Protein AF-A0A9P0KH69-F1 (afdb_monomer_lite)

Foldseek 3Di:
DDDDDDDDDDDDDDDDDDDDDDDDDDDDDDPVVVVVVVCVVVVQADADPPFFVVRGDVVVVLVVQLVVLLVVLLVQLVVLCVVCPPDPDLVSQLSLQLSLLLSVLLNVVSLVLVCVPVHLVSSLVSLLVVLLVCVVRSDVHDLDLVVLVVCVVVVNDDPVSSVSSNVSSVVSNVVSLVVNLVVLVVVRGPSSPCVSVDDDDDLQPDDPVVVVVLCVVLVVVLVVLLVVLVVVPDPCSSSVSSNSNSVSVSVSNVVSVVVVVVVVVVPDPDD

Organism: Acanthoscelides obtectus (NCBI:txid200917)

InterPro domains:
  IPR023271 Aquaporin-like [G3DSA:1.20.1080.10] (85-267)
  IPR023271 Aquaporin-like [SSF81338] (89-250)
  IPR051883 Aquaporin-11/12 water channel [PTHR21191] (58-255)

pLDDT: mean 70.31, std 20.4, range [19.5, 94.88]

Sequence (271 aa):
MKCYIVFFKKNAGEMVKASTQPKTRARPIGFGRRVYKFFKNVGLLGFSKRNNIYGVHPLIISTAYIILTLLLAAISRKVVKLIFGDSESLVKQILLEFIATLELCAACFELIIVADNWGVGAYALYLFLLTIWWSLKWEDASACPYAPLEQVFEGSKNVKTALLIVISQVLAALVTFRYVQVLWALELTETHQGKAYEDCTADLQVDMITGAIIEAVATCLCRLVSRTLSETEARLSTVFDAFFGTAMVVLGKTYVITVIRGFSQSQIPHV

Radius of gyration: 22.81 Å; chains: 1; bounding box: 58×57×66 Å

Secondary structure (DSSP, 8-state):
------------------------------HHHHHHHHHHHTTSB---TTS-TT-B-HHHHHHHHHHHHHHHHHHHHHHHHHHHTT---HHHHHHHHHHHHHHHHHHHHHHHHHHHHHHHHHHHHHHHHHHHHHHHH-SS----SHHHHHHHHTTSS-HHHHHHHHHHHHHHHHHHHHHHHHHHTT--SGGGTTGGGS----SS-S-HHHHHHHHHHHHHHHHHHHHHHHHTT-TTHHHHHHHHHHHHHHHHHHHHHHHHHHHHHTT----

Structure (mmCIF, N/CA/C/O backbone):
data_AF-A0A9P0KH69-F1
#
_entry.id   AF-A0A9P0KH69-F1
#
loop_
_atom_site.group_PDB
_atom_site.id
_atom_site.type_symbol
_atom_site.label_atom_id
_atom_site.label_alt_id
_atom_site.label_comp_id
_atom_site.label_asym_id
_atom_site.label_entity_id
_atom_site.label_seq_id
_atom_site.pdbx_PDB_ins_code
_atom_site.Cartn_x
_atom_site.Cartn_y
_atom_site.Cartn_z
_atom_site.occupancy
_atom_site.B_iso_or_equiv
_atom_site.auth_seq_id
_atom_site.auth_comp_id
_atom_site.auth_asym_id
_atom_site.auth_atom_id
_atom_site.pdbx_PDB_model_num
ATOM 1 N N . MET A 1 1 ? 11.769 18.814 1.880 1.00 25.17 1 MET A N 1
ATOM 2 C CA . MET A 1 1 ? 10.486 19.166 1.240 1.00 25.17 1 MET A CA 1
ATOM 3 C C . MET A 1 1 ? 10.794 20.053 0.037 1.00 25.17 1 MET A C 1
ATOM 5 O O . MET A 1 1 ? 10.823 21.267 0.156 1.00 25.17 1 MET A O 1
ATOM 9 N N . LYS A 1 2 ? 11.177 19.441 -1.085 1.00 19.50 2 LYS A N 1
ATOM 10 C CA . LYS A 1 2 ? 11.359 20.101 -2.383 1.00 19.50 2 LYS A CA 1
ATOM 11 C C . LYS A 1 2 ? 10.917 19.074 -3.416 1.00 19.50 2 LYS A C 1
ATOM 13 O O . LYS A 1 2 ? 11.628 18.113 -3.654 1.00 19.50 2 LYS A O 1
ATOM 18 N N . CYS A 1 3 ? 9.692 19.236 -3.891 1.00 20.45 3 CYS A N 1
ATOM 19 C CA . CYS A 1 3 ? 9.144 18.530 -5.033 1.00 20.45 3 CYS A CA 1
ATOM 20 C C . CYS A 1 3 ? 9.077 19.599 -6.124 1.00 20.45 3 CYS A C 1
ATOM 22 O O . CYS A 1 3 ? 8.317 20.555 -5.982 1.00 20.45 3 CYS A O 1
ATOM 24 N N . TYR A 1 4 ? 9.956 19.516 -7.120 1.00 22.11 4 TYR A N 1
ATOM 25 C CA . TYR A 1 4 ? 9.862 20.306 -8.342 1.00 22.11 4 TYR A CA 1
ATOM 26 C C . TYR A 1 4 ? 10.267 19.429 -9.526 1.00 22.11 4 TYR A C 1
ATOM 28 O O . TYR A 1 4 ? 11.380 18.923 -9.602 1.00 22.11 4 TYR A O 1
ATOM 36 N N . ILE A 1 5 ? 9.286 19.276 -10.410 1.00 22.80 5 ILE A N 1
ATOM 37 C CA . ILE A 1 5 ? 9.318 18.981 -11.845 1.00 22.80 5 ILE A CA 1
ATOM 38 C C . ILE A 1 5 ? 10.663 19.323 -12.513 1.00 22.80 5 ILE A C 1
ATOM 40 O O . ILE A 1 5 ? 11.087 20.464 -12.383 1.00 22.80 5 ILE A O 1
ATOM 44 N N . VAL A 1 6 ? 11.244 18.397 -13.298 1.00 22.47 6 VAL A N 1
ATOM 45 C CA . VAL A 1 6 ? 11.692 18.578 -14.706 1.00 22.47 6 VAL A CA 1
ATOM 46 C C . VAL A 1 6 ? 12.007 17.205 -15.341 1.00 22.47 6 VAL A C 1
ATOM 48 O O . VAL A 1 6 ? 12.641 16.343 -14.743 1.00 22.47 6 VAL A O 1
ATOM 51 N N . PHE A 1 7 ? 11.539 17.036 -16.580 1.00 22.33 7 PHE A N 1
ATOM 52 C CA . PHE A 1 7 ? 11.628 15.870 -17.466 1.00 22.33 7 PHE A CA 1
ATOM 53 C C . PHE A 1 7 ? 12.894 15.894 -18.363 1.00 22.33 7 PHE A C 1
ATOM 55 O O . PHE A 1 7 ? 13.439 16.958 -18.642 1.00 22.33 7 PHE A O 1
ATOM 62 N N . PHE A 1 8 ? 13.221 14.725 -18.938 1.00 22.86 8 PHE A N 1
ATOM 63 C CA . PHE A 1 8 ? 14.071 14.452 -20.122 1.00 22.86 8 PHE A CA 1
ATOM 64 C C . PHE A 1 8 ? 15.610 14.547 -20.010 1.00 22.86 8 PHE A C 1
ATOM 66 O O . PHE A 1 8 ? 16.185 15.627 -20.090 1.00 22.86 8 PHE A O 1
ATOM 73 N N . LYS A 1 9 ? 16.283 13.383 -20.114 1.00 23.16 9 LYS A N 1
A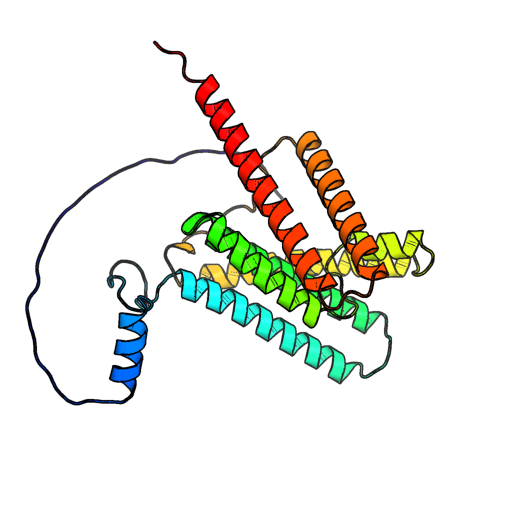TOM 74 C CA . LYS A 1 9 ? 17.282 13.122 -21.179 1.00 23.16 9 LYS A CA 1
ATOM 75 C C . LYS A 1 9 ? 17.546 11.618 -21.363 1.00 23.16 9 LYS A C 1
ATOM 77 O O . LYS A 1 9 ? 18.325 11.010 -20.641 1.00 23.16 9 LYS A O 1
ATOM 82 N N . LYS A 1 10 ? 16.915 11.024 -22.379 1.00 26.83 10 LYS A N 1
ATOM 83 C CA . LYS A 1 10 ? 17.300 9.728 -22.956 1.00 26.83 10 LYS A CA 1
ATOM 84 C C . LYS A 1 10 ? 18.333 10.019 -24.044 1.00 26.83 10 LYS A C 1
ATOM 86 O O . LYS A 1 10 ? 18.024 10.771 -24.962 1.00 26.83 10 LYS A O 1
ATOM 91 N N . ASN A 1 11 ? 19.534 9.455 -23.946 1.00 24.69 11 ASN A N 1
ATOM 92 C CA . ASN A 1 11 ? 20.483 9.427 -25.055 1.00 24.69 11 ASN A CA 1
ATOM 93 C C . ASN A 1 11 ? 21.012 8.009 -25.256 1.00 24.69 11 ASN A C 1
ATOM 95 O O . ASN A 1 11 ? 21.286 7.283 -24.305 1.00 24.69 11 ASN A O 1
ATOM 99 N N . ALA A 1 12 ? 21.053 7.649 -26.532 1.00 27.39 12 ALA A N 1
ATOM 100 C CA . ALA A 1 12 ? 21.380 6.355 -27.092 1.00 27.39 12 ALA A CA 1
ATOM 101 C C . ALA A 1 12 ? 22.896 6.156 -27.278 1.00 27.39 12 ALA A C 1
ATOM 103 O O . ALA A 1 12 ? 23.660 7.117 -27.262 1.00 27.39 12 ALA A O 1
ATOM 104 N N . GLY A 1 13 ? 23.278 4.903 -27.540 1.00 23.70 13 GLY A N 1
ATOM 105 C CA . GLY A 1 13 ? 24.625 4.441 -27.906 1.00 23.70 13 GLY A CA 1
ATOM 106 C C . GLY A 1 13 ? 25.002 3.233 -27.041 1.00 23.70 13 GLY A C 1
ATOM 107 O O . GLY A 1 13 ? 24.776 3.262 -25.843 1.00 23.70 13 GLY A O 1
ATOM 108 N N . GLU A 1 14 ? 25.517 2.105 -27.515 1.00 26.53 14 GLU A N 1
ATOM 109 C CA . GLU A 1 14 ? 26.008 1.681 -28.822 1.00 26.53 14 GLU A CA 1
ATOM 110 C C . GLU A 1 14 ? 26.133 0.140 -28.795 1.00 26.53 14 GLU A C 1
ATOM 112 O O . GLU A 1 14 ? 26.086 -0.492 -27.739 1.00 26.53 14 GLU A O 1
ATOM 117 N N . MET A 1 15 ? 26.262 -0.465 -29.975 1.00 25.84 15 MET A N 1
ATOM 118 C CA . MET A 1 15 ? 26.402 -1.908 -30.210 1.00 25.84 15 MET A CA 1
ATOM 119 C C . MET A 1 15 ? 27.703 -2.497 -29.625 1.00 25.84 15 MET A C 1
ATOM 121 O O . MET A 1 15 ? 28.651 -1.762 -29.397 1.00 25.84 15 MET A O 1
ATOM 125 N N . VAL A 1 16 ? 27.806 -3.835 -29.527 1.00 26.83 16 VAL A N 1
ATOM 126 C CA . VAL A 1 16 ? 28.893 -4.633 -30.155 1.00 26.83 16 VAL A CA 1
ATOM 127 C C . VAL A 1 16 ? 28.677 -6.147 -29.957 1.00 26.83 16 VAL A C 1
ATOM 129 O O . VAL A 1 16 ? 28.261 -6.636 -28.909 1.00 26.83 16 VAL A O 1
ATOM 132 N N . LYS A 1 17 ? 28.960 -6.870 -31.047 1.00 26.89 17 LYS A N 1
ATOM 133 C CA . LYS A 1 17 ? 28.879 -8.317 -31.302 1.00 26.89 17 LYS A CA 1
ATOM 134 C C . LYS A 1 17 ? 29.836 -9.171 -30.446 1.00 26.89 17 LYS A C 1
ATOM 136 O O . LYS A 1 17 ? 30.898 -8.708 -30.054 1.00 26.89 17 LYS A O 1
ATOM 141 N N . ALA A 1 18 ? 29.519 -10.472 -30.374 1.00 24.98 18 ALA A N 1
ATOM 142 C CA . ALA A 1 18 ? 30.344 -11.595 -30.875 1.00 24.98 18 ALA A CA 1
ATOM 143 C C . ALA A 1 18 ? 30.492 -12.791 -29.908 1.00 24.98 18 ALA A C 1
ATOM 145 O O . ALA A 1 18 ? 31.034 -12.679 -28.817 1.00 24.98 18 ALA A O 1
ATOM 146 N N . SER A 1 19 ? 30.016 -13.945 -30.399 1.00 27.62 19 SER A N 1
ATOM 147 C CA . SER A 1 19 ? 30.653 -15.274 -30.438 1.00 27.62 19 SER A CA 1
ATOM 148 C C . SER A 1 19 ? 31.574 -15.715 -29.286 1.00 27.62 19 SER A C 1
ATOM 150 O O . SER A 1 19 ? 32.608 -15.106 -29.034 1.00 27.62 19 SER A O 1
ATOM 152 N N . THR A 1 20 ? 31.324 -16.916 -28.742 1.00 28.38 20 THR A N 1
ATOM 153 C CA . THR A 1 20 ? 32.114 -18.158 -28.988 1.00 28.38 20 THR A CA 1
ATOM 154 C C . THR A 1 20 ? 31.930 -19.144 -27.815 1.00 28.38 20 THR A C 1
ATOM 156 O O . THR A 1 20 ? 32.190 -18.819 -26.662 1.00 28.38 20 THR A O 1
ATOM 159 N N . GLN A 1 21 ? 31.477 -20.367 -28.109 1.00 32.88 21 GLN A N 1
ATOM 160 C CA . GLN A 1 21 ? 31.513 -21.536 -27.208 1.00 32.88 21 GLN A CA 1
ATOM 161 C C . GLN A 1 21 ? 32.913 -22.178 -27.237 1.00 32.88 21 GLN A C 1
ATOM 163 O O . GLN A 1 21 ? 33.520 -22.201 -28.308 1.00 32.88 21 GLN A O 1
ATOM 168 N N . PRO A 1 22 ? 33.381 -22.825 -26.147 1.00 33.16 22 PRO A N 1
ATOM 169 C CA . PRO A 1 22 ? 33.507 -24.283 -26.266 1.00 33.16 22 PRO A CA 1
ATOM 170 C C . PRO A 1 22 ? 33.214 -25.135 -25.006 1.00 33.16 22 PRO A C 1
ATOM 172 O O . PRO A 1 22 ? 33.492 -24.798 -23.860 1.00 33.16 22 PRO A O 1
ATOM 175 N N . LYS A 1 23 ? 32.674 -26.311 -25.345 1.00 31.25 23 LYS A N 1
ATOM 176 C CA . LYS A 1 23 ? 32.541 -27.650 -24.737 1.00 31.25 23 LYS A CA 1
ATOM 177 C C . LYS A 1 23 ? 33.316 -28.070 -23.453 1.00 31.25 23 LYS A C 1
ATOM 179 O O . LYS A 1 23 ? 34.536 -28.124 -23.409 1.00 31.25 23 LYS A O 1
ATOM 184 N N . THR A 1 24 ? 32.508 -28.630 -22.533 1.00 38.56 24 THR A N 1
ATOM 185 C CA . THR A 1 24 ? 32.606 -29.925 -21.793 1.00 38.56 24 THR A CA 1
ATOM 186 C C . THR A 1 24 ? 33.727 -30.232 -20.783 1.00 38.56 24 THR A C 1
ATOM 188 O O . THR A 1 24 ? 34.869 -30.450 -21.170 1.00 38.56 24 THR A O 1
ATOM 191 N N . ARG A 1 25 ? 33.327 -30.560 -19.534 1.00 31.91 25 ARG A N 1
ATOM 192 C CA . ARG A 1 25 ? 33.771 -31.769 -18.789 1.00 31.91 25 ARG A CA 1
ATOM 193 C C . ARG A 1 25 ? 32.792 -32.109 -17.643 1.00 31.91 25 ARG A C 1
ATOM 195 O O . ARG A 1 25 ? 32.405 -31.237 -16.870 1.00 31.91 25 ARG A O 1
ATOM 202 N N . ALA A 1 26 ? 32.358 -33.368 -17.555 1.00 40.25 26 ALA A N 1
ATOM 203 C CA . ALA A 1 26 ? 31.367 -33.868 -16.593 1.00 40.25 26 ALA A CA 1
ATOM 204 C C . ALA A 1 26 ? 32.015 -34.553 -15.369 1.00 40.25 26 ALA A C 1
ATOM 206 O O . ALA A 1 26 ? 32.984 -35.294 -15.521 1.00 40.25 26 ALA A O 1
ATOM 207 N N . ARG A 1 27 ? 31.456 -34.312 -14.168 1.00 37.12 27 ARG A N 1
ATOM 208 C CA . ARG A 1 27 ? 31.631 -35.069 -12.903 1.00 37.12 27 ARG A CA 1
ATOM 209 C C . ARG A 1 27 ? 30.553 -34.636 -11.865 1.00 37.12 27 ARG A C 1
ATOM 211 O O . ARG A 1 27 ? 29.856 -33.654 -12.147 1.00 37.12 27 ARG A O 1
ATOM 218 N N . PRO A 1 28 ? 30.351 -35.375 -10.752 1.00 38.03 28 PRO A N 1
ATOM 219 C CA . PRO A 1 28 ? 29.205 -36.249 -10.457 1.00 38.03 28 PRO A CA 1
ATOM 220 C C . PRO A 1 28 ? 27.920 -35.529 -9.982 1.00 38.03 28 PRO A C 1
ATOM 222 O O . PRO A 1 28 ? 27.873 -34.317 -9.789 1.00 38.03 28 PRO A O 1
ATOM 225 N N . ILE A 1 29 ? 26.832 -36.297 -9.894 1.00 54.66 29 ILE A N 1
ATOM 226 C CA . ILE A 1 29 ? 25.431 -35.850 -9.874 1.00 54.66 29 ILE A CA 1
ATOM 227 C C . ILE A 1 29 ? 24.964 -35.601 -8.429 1.00 54.66 29 ILE A C 1
ATOM 229 O O . ILE A 1 29 ? 24.526 -36.519 -7.749 1.00 54.66 29 ILE A O 1
ATOM 233 N N . GLY A 1 30 ? 25.041 -34.351 -7.964 1.00 53.75 30 GLY A N 1
ATOM 234 C CA . GLY A 1 30 ? 24.408 -33.909 -6.714 1.00 53.75 30 GLY A CA 1
ATOM 235 C C . GLY A 1 30 ? 22.964 -33.441 -6.931 1.00 53.75 30 GLY A C 1
ATOM 236 O O . GLY A 1 30 ? 22.649 -32.863 -7.974 1.00 53.75 30 GLY A O 1
ATOM 237 N N . PHE A 1 31 ? 22.094 -33.644 -5.937 1.00 58.94 31 PHE A N 1
ATOM 238 C CA . PHE A 1 31 ? 20.697 -33.174 -5.895 1.00 58.94 31 PHE A CA 1
ATOM 239 C C . PHE A 1 31 ? 20.549 -31.692 -6.302 1.00 58.94 31 PHE A C 1
ATOM 241 O O . PHE A 1 31 ? 19.675 -31.343 -7.097 1.00 58.94 31 PHE A O 1
ATOM 248 N N . GLY A 1 32 ? 21.502 -30.843 -5.898 1.00 56.91 32 GLY A N 1
ATOM 249 C CA . GLY A 1 32 ? 21.559 -29.430 -6.288 1.00 56.91 32 GLY A CA 1
ATOM 250 C C . GLY A 1 32 ? 21.659 -29.187 -7.800 1.00 56.91 32 GLY A C 1
ATOM 251 O O . GLY A 1 32 ? 21.144 -28.191 -8.297 1.00 56.91 32 GLY A O 1
ATOM 252 N N . ARG A 1 33 ? 22.225 -30.119 -8.579 1.00 56.94 33 ARG A N 1
ATOM 253 C CA . ARG A 1 33 ? 22.297 -30.003 -10.046 1.00 56.94 33 ARG A CA 1
ATOM 254 C C . ARG A 1 33 ? 20.971 -30.340 -10.727 1.00 56.94 33 ARG A C 1
ATOM 256 O O . ARG A 1 33 ? 20.727 -29.861 -11.832 1.00 56.94 33 ARG A O 1
ATOM 263 N N . ARG A 1 34 ? 20.126 -31.155 -10.085 1.00 59.06 34 ARG A N 1
ATOM 264 C CA . ARG A 1 34 ? 18.775 -31.493 -10.561 1.00 59.06 34 ARG A CA 1
ATOM 265 C C . ARG A 1 34 ? 17.830 -30.310 -10.338 1.00 59.06 34 ARG A C 1
ATOM 267 O O . ARG A 1 34 ? 17.126 -29.931 -11.264 1.00 59.06 34 ARG A O 1
ATOM 274 N N . VAL A 1 35 ? 17.943 -29.663 -9.178 1.00 64.69 35 VAL A N 1
ATOM 275 C CA . VAL A 1 35 ? 17.283 -28.386 -8.865 1.00 64.69 35 VAL A CA 1
ATOM 276 C C . VAL A 1 35 ? 17.768 -27.277 -9.807 1.00 64.69 35 VAL A C 1
ATOM 278 O O . VAL A 1 35 ? 16.960 -26.625 -10.456 1.00 64.69 35 VAL A O 1
ATOM 281 N N . TYR A 1 36 ? 19.083 -27.140 -10.005 1.00 59.97 36 TYR A N 1
ATOM 282 C CA . TYR A 1 36 ? 19.652 -26.181 -10.960 1.00 59.97 36 TYR A CA 1
ATOM 283 C C . TYR A 1 36 ? 19.191 -26.425 -12.406 1.00 59.97 36 TYR A C 1
ATOM 285 O O . TYR A 1 36 ? 18.849 -25.479 -13.106 1.00 59.97 36 TYR A O 1
ATOM 293 N N . LYS A 1 37 ? 19.144 -27.683 -12.873 1.00 61.53 37 LYS A N 1
ATOM 294 C CA . LYS A 1 37 ? 18.610 -28.020 -14.206 1.00 61.53 37 LYS A CA 1
ATOM 295 C C . LYS A 1 37 ? 17.119 -27.731 -14.324 1.00 61.53 37 LYS A C 1
ATOM 297 O O . LYS A 1 37 ? 16.697 -27.298 -15.387 1.00 61.53 37 LYS A O 1
ATOM 302 N N . PHE A 1 38 ? 16.347 -27.961 -13.266 1.00 70.81 38 PHE A N 1
ATOM 303 C CA . PHE A 1 38 ? 14.926 -27.634 -13.231 1.00 70.81 38 PHE A CA 1
ATOM 304 C C . PHE A 1 38 ? 14.723 -26.120 -13.363 1.00 70.81 38 PHE A C 1
ATOM 306 O O . PHE A 1 38 ? 14.085 -25.677 -14.310 1.00 70.81 38 PHE A O 1
ATOM 313 N N . PHE A 1 39 ? 15.384 -25.316 -12.527 1.00 60.72 39 PHE A N 1
ATOM 314 C CA . PHE A 1 39 ? 15.326 -23.854 -12.619 1.00 60.72 39 PHE A CA 1
ATOM 315 C C . PHE A 1 39 ? 15.895 -23.301 -13.935 1.00 60.72 39 PHE A C 1
ATOM 317 O O . PHE A 1 39 ? 15.379 -22.320 -14.462 1.00 60.72 39 PHE A O 1
ATOM 324 N N . LYS A 1 40 ? 16.908 -23.950 -14.521 1.00 56.22 40 LYS A N 1
ATOM 325 C CA . LYS A 1 40 ? 17.420 -23.607 -15.855 1.00 56.22 40 LYS A CA 1
ATOM 326 C C . LYS A 1 40 ? 16.427 -23.939 -16.974 1.00 56.22 40 LYS A C 1
ATOM 328 O O . LYS A 1 40 ? 16.269 -23.141 -17.890 1.00 56.22 40 LYS A O 1
ATOM 333 N N . ASN A 1 41 ? 15.746 -25.084 -16.904 1.00 60.38 41 ASN A N 1
ATOM 334 C CA . ASN A 1 41 ? 14.727 -25.475 -17.884 1.00 60.38 41 ASN A CA 1
ATOM 335 C C . ASN A 1 41 ? 13.455 -24.620 -17.785 1.00 60.38 41 ASN A C 1
ATOM 337 O O . ASN A 1 41 ? 12.788 -24.429 -18.793 1.00 60.38 41 ASN A O 1
ATOM 341 N N . VAL A 1 42 ? 13.147 -24.083 -16.601 1.00 60.97 42 VAL A N 1
ATOM 342 C CA . VAL A 1 42 ? 12.037 -23.138 -16.372 1.00 60.97 42 VAL A CA 1
ATOM 343 C C . VAL A 1 42 ? 12.427 -21.695 -16.766 1.00 60.97 42 VAL A C 1
ATOM 345 O O . VAL A 1 42 ? 11.620 -20.782 -16.664 1.00 60.97 42 VAL A O 1
ATOM 348 N N . GLY A 1 43 ? 13.658 -21.457 -17.242 1.00 49.69 43 GLY A N 1
ATOM 349 C CA . GLY A 1 43 ? 14.125 -20.123 -17.653 1.00 49.69 43 GLY A CA 1
ATOM 350 C C . GLY A 1 43 ? 14.454 -19.175 -16.489 1.00 49.69 43 GLY A C 1
ATOM 351 O O . GLY A 1 43 ? 14.751 -18.007 -16.714 1.00 49.69 43 GLY A O 1
ATOM 352 N N . LEU A 1 44 ? 14.448 -19.680 -15.250 1.00 52.00 44 LEU A N 1
ATOM 353 C CA . LEU A 1 44 ? 14.727 -18.932 -14.018 1.00 52.00 44 LEU A CA 1
ATOM 354 C C . LEU A 1 44 ? 16.228 -18.654 -13.811 1.00 52.00 44 LEU A C 1
ATOM 356 O O . LEU A 1 44 ? 16.602 -17.683 -13.153 1.00 52.00 44 LEU A O 1
ATOM 360 N N . LEU A 1 45 ? 17.095 -19.516 -14.353 1.00 46.81 45 LEU A N 1
ATOM 361 C CA . LEU A 1 45 ? 18.553 -19.416 -14.239 1.00 46.81 45 LEU A CA 1
ATOM 362 C C . LEU A 1 45 ? 19.209 -19.578 -15.610 1.00 46.81 45 LEU A C 1
ATOM 364 O O . LEU A 1 45 ? 19.129 -20.638 -16.231 1.00 46.81 45 LEU A O 1
ATOM 368 N N . GLY A 1 46 ? 19.902 -18.535 -16.067 1.00 45.97 46 GLY A N 1
ATOM 369 C CA . GLY A 1 46 ? 20.543 -18.536 -17.384 1.00 45.97 46 GLY A CA 1
ATOM 370 C C . GLY A 1 46 ? 20.879 -17.167 -17.972 1.00 45.97 46 GLY A C 1
ATOM 371 O O . GLY A 1 46 ? 21.387 -17.126 -19.090 1.00 45.97 46 GLY A O 1
ATOM 372 N N . PHE A 1 47 ? 20.640 -16.067 -17.254 1.00 46.03 47 PHE A N 1
ATOM 373 C CA . PHE A 1 47 ? 21.078 -14.749 -17.703 1.00 46.03 47 PHE A CA 1
ATOM 374 C C . PHE A 1 47 ? 22.572 -14.552 -17.423 1.00 46.03 47 PHE A C 1
ATOM 376 O O . PHE A 1 47 ? 23.084 -14.893 -16.356 1.00 46.03 47 PHE A O 1
ATOM 383 N N . SER A 1 48 ? 23.282 -14.079 -18.445 1.00 42.41 48 SER A N 1
ATOM 384 C CA . SER A 1 48 ? 24.738 -13.953 -18.480 1.00 42.41 48 SER A CA 1
ATOM 385 C C . SER A 1 48 ? 25.286 -13.129 -17.309 1.00 42.41 48 SER A C 1
ATOM 387 O O . SER A 1 48 ? 24.715 -12.114 -16.919 1.00 42.41 48 SER A O 1
ATOM 389 N N . LYS A 1 49 ? 26.458 -13.537 -16.806 1.00 43.12 49 LYS A N 1
ATOM 390 C CA . LYS A 1 49 ? 27.207 -12.986 -15.658 1.00 43.12 49 LYS A CA 1
ATOM 391 C C . LYS A 1 49 ? 27.624 -11.504 -15.797 1.00 43.12 49 LYS A C 1
ATOM 393 O O . LYS A 1 49 ? 28.351 -11.010 -14.945 1.00 43.12 49 LYS A O 1
ATOM 398 N N . ARG A 1 50 ? 27.226 -10.813 -16.872 1.00 45.56 50 ARG A N 1
ATOM 399 C CA . ARG A 1 50 ? 27.489 -9.379 -17.073 1.00 45.56 50 ARG A CA 1
ATOM 400 C C . ARG A 1 50 ? 26.443 -8.462 -16.433 1.00 45.56 50 ARG A C 1
ATOM 402 O O . ARG A 1 50 ? 26.790 -7.316 -16.202 1.00 45.56 50 ARG A O 1
ATOM 409 N N . ASN A 1 51 ? 25.246 -8.965 -16.105 1.00 51.75 51 ASN A N 1
ATOM 410 C CA . ASN A 1 51 ? 24.098 -8.103 -15.789 1.00 51.75 51 ASN A CA 1
ATOM 411 C C . ASN A 1 51 ? 23.443 -8.336 -14.412 1.00 51.75 51 ASN A C 1
ATOM 413 O O . ASN A 1 51 ? 22.385 -7.785 -14.124 1.00 51.75 51 ASN A O 1
ATOM 417 N N . ASN A 1 52 ? 24.001 -9.208 -13.560 1.00 51.44 52 ASN A N 1
ATOM 418 C CA . ASN A 1 52 ? 23.464 -9.427 -12.211 1.00 51.44 52 ASN A CA 1
ATOM 419 C C . ASN A 1 52 ? 24.477 -10.125 -11.289 1.00 51.44 52 ASN A C 1
ATOM 421 O O . ASN A 1 52 ? 25.095 -11.108 -11.706 1.00 51.44 52 ASN A O 1
ATOM 425 N N . ILE A 1 53 ? 24.597 -9.693 -10.025 1.00 54.69 53 ILE A N 1
ATOM 426 C CA . ILE A 1 53 ? 25.581 -10.227 -9.053 1.00 54.69 53 ILE A CA 1
ATOM 427 C C . ILE A 1 53 ? 25.385 -11.739 -8.808 1.00 54.69 53 ILE A C 1
ATOM 429 O O . ILE A 1 53 ? 26.359 -12.475 -8.643 1.00 54.69 53 ILE A O 1
ATOM 433 N N . TYR A 1 54 ? 24.140 -12.230 -8.872 1.00 57.50 54 TYR A N 1
ATOM 434 C CA . TYR A 1 54 ? 23.783 -13.631 -8.596 1.00 57.50 54 TYR A CA 1
ATOM 435 C C . TYR A 1 54 ? 23.349 -14.454 -9.828 1.00 57.50 54 TYR A C 1
ATOM 437 O O . TYR A 1 54 ? 23.059 -15.642 -9.695 1.00 57.50 54 TYR A O 1
ATOM 445 N N . GLY A 1 55 ? 23.293 -13.867 -11.034 1.00 60.69 55 GLY A N 1
ATOM 446 C CA . GLY A 1 55 ? 22.819 -14.563 -12.249 1.00 60.69 55 GLY A CA 1
ATOM 447 C C . GLY A 1 55 ? 21.346 -15.018 -12.207 1.00 60.69 55 GLY A C 1
ATOM 448 O O . GLY A 1 55 ? 20.946 -15.906 -12.966 1.00 60.69 55 GLY A O 1
ATOM 449 N N . VAL A 1 56 ? 20.556 -14.432 -11.303 1.00 67.94 56 VAL A N 1
ATOM 450 C CA . VAL A 1 56 ? 19.118 -14.676 -11.108 1.00 67.94 56 VAL A CA 1
ATOM 451 C C . VAL A 1 56 ? 18.321 -13.682 -11.961 1.00 67.94 56 VAL A C 1
ATOM 453 O O . VAL A 1 56 ? 18.756 -12.548 -12.156 1.00 67.94 56 VAL A O 1
ATOM 456 N N . HIS A 1 57 ? 17.172 -14.092 -12.503 1.00 76.44 57 HIS A N 1
ATOM 457 C CA . HIS A 1 57 ? 16.302 -13.197 -13.273 1.00 76.44 57 HIS A CA 1
ATOM 458 C C . HIS A 1 57 ? 15.796 -12.032 -12.387 1.00 76.44 57 HIS A C 1
ATOM 460 O O . HIS A 1 57 ? 15.262 -12.311 -11.312 1.00 76.44 57 HIS A O 1
ATOM 466 N N . PRO A 1 58 ? 15.904 -10.752 -12.805 1.00 78.06 58 PRO A N 1
ATOM 467 C CA . PRO A 1 58 ? 15.558 -9.597 -11.963 1.00 78.06 58 PRO A CA 1
ATOM 468 C C . PRO A 1 58 ? 14.125 -9.632 -11.412 1.00 78.06 58 PRO A C 1
ATOM 470 O O . PRO A 1 58 ? 13.908 -9.318 -10.248 1.00 78.06 58 PRO A O 1
ATOM 473 N N . LEU A 1 59 ? 13.174 -10.160 -12.193 1.00 82.75 59 LEU A N 1
ATOM 474 C CA . LEU A 1 59 ? 11.791 -10.374 -11.747 1.00 82.75 59 LEU A CA 1
ATOM 475 C C . LEU A 1 59 ? 11.700 -11.214 -10.466 1.00 82.75 59 LEU A C 1
ATOM 477 O O . LEU A 1 59 ? 10.889 -10.893 -9.614 1.00 82.75 59 LEU A O 1
ATOM 481 N N . ILE A 1 60 ? 12.549 -12.235 -10.293 1.00 85.38 60 ILE A N 1
ATOM 482 C CA . ILE A 1 60 ? 12.564 -13.079 -9.083 1.00 85.38 60 ILE A CA 1
ATOM 483 C C . ILE A 1 60 ? 13.010 -12.269 -7.870 1.00 85.38 60 ILE A C 1
ATOM 485 O O . ILE A 1 60 ? 12.534 -12.512 -6.766 1.00 85.38 60 ILE A O 1
ATOM 489 N N . ILE A 1 61 ? 13.934 -11.327 -8.061 1.00 86.25 61 ILE A N 1
ATOM 490 C CA . ILE A 1 61 ? 14.436 -10.481 -6.979 1.00 86.25 61 ILE A CA 1
ATOM 491 C C . ILE A 1 61 ? 13.334 -9.511 -6.547 1.00 86.25 61 ILE A C 1
ATOM 493 O O . ILE A 1 61 ? 13.065 -9.413 -5.353 1.00 86.25 61 ILE A O 1
ATOM 497 N N . SER A 1 62 ? 12.604 -8.920 -7.496 1.00 87.69 62 SER A N 1
ATOM 498 C CA . SER A 1 62 ? 11.396 -8.143 -7.197 1.00 87.69 62 SER A CA 1
ATOM 499 C C . SER A 1 62 ? 10.315 -8.979 -6.507 1.00 87.69 62 SER A C 1
ATOM 501 O O . SER A 1 62 ? 9.765 -8.558 -5.491 1.00 87.69 62 SER A O 1
ATOM 503 N N . THR A 1 63 ? 10.053 -10.208 -6.972 1.00 89.31 63 THR A N 1
ATOM 504 C CA . THR A 1 63 ? 9.131 -11.126 -6.281 1.00 89.31 63 THR A CA 1
ATOM 505 C C . THR A 1 63 ? 9.598 -11.410 -4.856 1.00 89.31 63 THR A C 1
ATOM 507 O O . THR A 1 63 ? 8.786 -11.430 -3.935 1.00 89.31 63 THR A O 1
ATOM 510 N N . ALA A 1 64 ? 10.897 -11.641 -4.658 1.00 89.88 64 ALA A N 1
ATOM 511 C CA . ALA A 1 64 ? 11.468 -11.937 -3.354 1.00 89.88 64 ALA A CA 1
ATOM 512 C C . ALA A 1 64 ? 11.344 -10.743 -2.403 1.00 89.88 64 ALA A C 1
ATOM 514 O O . ALA A 1 64 ? 11.014 -10.954 -1.239 1.00 89.88 64 ALA A O 1
ATOM 515 N N . TYR A 1 65 ? 11.534 -9.511 -2.889 1.00 89.81 65 TYR A N 1
ATOM 516 C CA . TYR A 1 65 ? 11.288 -8.305 -2.100 1.00 89.81 65 TYR A CA 1
ATOM 517 C C . TYR A 1 65 ? 9.825 -8.177 -1.695 1.00 89.81 65 TYR A C 1
ATOM 519 O O . TYR A 1 65 ? 9.552 -8.013 -0.509 1.00 89.81 65 TYR A O 1
ATOM 527 N N . ILE A 1 66 ? 8.892 -8.353 -2.637 1.00 91.94 66 ILE A N 1
ATOM 528 C CA . ILE A 1 66 ? 7.456 -8.340 -2.334 1.00 91.94 66 ILE A CA 1
ATOM 529 C C . ILE A 1 66 ? 7.146 -9.392 -1.264 1.00 91.94 66 ILE A C 1
ATOM 531 O O . ILE A 1 66 ? 6.609 -9.055 -0.215 1.00 91.94 66 ILE A O 1
ATOM 535 N N . ILE A 1 67 ? 7.547 -10.651 -1.468 1.00 93.50 67 ILE A N 1
ATOM 536 C CA . ILE A 1 67 ? 7.305 -11.737 -0.505 1.00 93.50 67 ILE A CA 1
ATOM 537 C C . ILE A 1 67 ? 7.926 -11.420 0.859 1.00 93.50 67 ILE A C 1
ATOM 539 O O . ILE A 1 67 ? 7.280 -11.640 1.881 1.00 93.50 67 ILE A O 1
ATOM 543 N N . LEU A 1 68 ? 9.153 -10.897 0.900 1.00 92.38 68 LEU A N 1
ATOM 544 C CA . LEU A 1 68 ? 9.812 -10.500 2.142 1.00 92.38 68 LEU A CA 1
ATOM 545 C C . LEU A 1 68 ? 8.994 -9.439 2.884 1.00 92.38 68 LEU A C 1
ATOM 547 O O . LEU A 1 68 ? 8.767 -9.582 4.084 1.00 92.38 68 LEU A O 1
ATOM 551 N N . THR A 1 69 ? 8.510 -8.415 2.183 1.00 93.50 69 THR A N 1
ATOM 552 C CA . THR A 1 69 ? 7.633 -7.388 2.751 1.00 93.50 69 THR A CA 1
ATOM 553 C C . THR A 1 69 ? 6.337 -7.995 3.295 1.00 93.50 69 THR A C 1
ATOM 555 O O . THR A 1 69 ? 5.980 -7.713 4.440 1.00 93.50 69 THR A O 1
ATOM 558 N N . LEU A 1 70 ? 5.671 -8.879 2.539 1.00 93.81 70 LEU A N 1
ATOM 559 C CA . LEU A 1 70 ? 4.444 -9.550 2.997 1.00 93.81 70 LEU A CA 1
ATOM 560 C C . LEU A 1 70 ? 4.698 -10.416 4.244 1.00 93.81 70 LEU A C 1
ATOM 562 O O . LEU A 1 70 ? 3.890 -10.443 5.173 1.00 93.81 70 LEU A O 1
ATOM 566 N N . LEU A 1 71 ? 5.836 -11.117 4.295 1.00 93.94 71 LEU A N 1
ATOM 567 C CA . LEU A 1 71 ? 6.229 -11.939 5.441 1.00 93.94 71 LEU A CA 1
ATOM 568 C C . LEU A 1 71 ? 6.514 -11.088 6.678 1.00 93.94 71 LEU A C 1
ATOM 570 O O . LEU A 1 71 ? 6.017 -11.411 7.757 1.00 93.94 71 LEU A O 1
ATOM 574 N N . LEU A 1 72 ? 7.274 -10.000 6.529 1.00 93.62 72 LEU A N 1
ATOM 575 C CA . LEU A 1 72 ? 7.549 -9.065 7.619 1.00 93.62 72 LEU A CA 1
ATOM 576 C C . LEU A 1 72 ? 6.244 -8.477 8.162 1.00 93.62 72 LEU A C 1
ATOM 578 O O . LEU A 1 72 ? 6.016 -8.530 9.368 1.00 93.62 72 LEU A O 1
ATOM 582 N N . ALA A 1 73 ? 5.343 -8.029 7.287 1.00 93.62 73 ALA A N 1
ATOM 583 C CA . ALA A 1 73 ? 4.041 -7.510 7.687 1.00 93.62 73 ALA A CA 1
ATOM 584 C C . ALA A 1 73 ? 3.180 -8.571 8.395 1.00 93.62 73 ALA A C 1
ATOM 586 O O . ALA A 1 73 ? 2.576 -8.298 9.434 1.00 93.62 73 ALA A O 1
ATOM 587 N N . ALA A 1 74 ? 3.156 -9.810 7.893 1.00 93.25 74 ALA A N 1
ATOM 588 C CA . ALA A 1 74 ? 2.433 -10.912 8.525 1.00 93.25 74 ALA A CA 1
ATOM 589 C C . ALA A 1 74 ? 2.984 -11.255 9.920 1.00 93.25 74 ALA A C 1
ATOM 591 O O . ALA A 1 74 ? 2.204 -11.514 10.840 1.00 93.25 74 ALA A O 1
ATOM 592 N N . ILE A 1 75 ? 4.309 -11.238 10.096 1.00 94.44 75 ILE A N 1
ATOM 593 C CA . ILE A 1 75 ? 4.953 -11.437 11.400 1.00 94.44 75 ILE A CA 1
ATOM 594 C C . ILE A 1 75 ? 4.609 -10.273 12.332 1.00 94.44 75 ILE A C 1
ATOM 596 O O . ILE A 1 75 ? 4.139 -10.515 13.442 1.00 94.44 75 ILE A O 1
ATOM 600 N N . SER A 1 76 ? 4.753 -9.025 11.881 1.00 93.56 76 SER A N 1
ATOM 601 C CA . SER A 1 76 ? 4.420 -7.837 12.673 1.00 93.56 76 SER A CA 1
ATOM 602 C C . SER A 1 76 ? 2.962 -7.845 13.137 1.00 93.56 76 SER A C 1
ATOM 604 O O . SER A 1 76 ? 2.699 -7.603 14.313 1.00 93.56 76 SER A O 1
ATOM 606 N N . ARG A 1 77 ? 2.008 -8.216 12.271 1.00 91.94 77 ARG A N 1
ATOM 607 C CA . ARG A 1 77 ? 0.593 -8.364 12.663 1.00 91.94 77 ARG A CA 1
ATOM 608 C C . ARG A 1 77 ? 0.392 -9.433 13.726 1.00 91.94 77 ARG A C 1
ATOM 610 O O . ARG A 1 77 ? -0.353 -9.208 14.675 1.00 91.94 77 ARG A O 1
ATOM 617 N N . LYS A 1 78 ? 1.052 -10.589 13.588 1.00 92.06 78 LYS A N 1
ATOM 618 C CA . LYS A 1 78 ? 0.998 -11.645 14.609 1.00 92.06 78 LYS A CA 1
ATOM 619 C C . LYS A 1 78 ? 1.540 -11.144 15.943 1.00 92.06 78 LYS A C 1
ATOM 621 O O . LYS A 1 78 ? 0.898 -11.368 16.958 1.00 92.06 78 LYS A O 1
ATOM 626 N N . VAL A 1 79 ? 2.663 -10.428 15.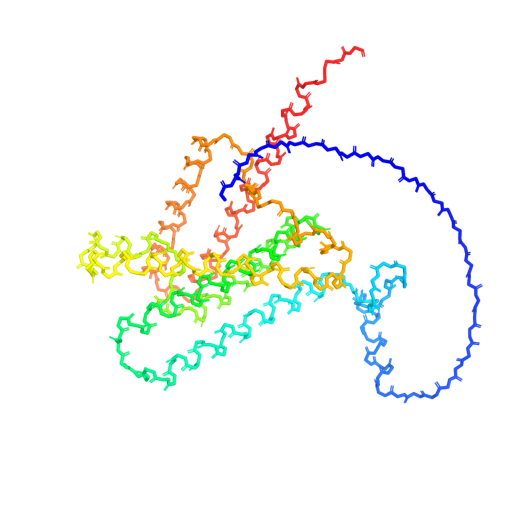941 1.00 93.75 79 VAL A N 1
ATOM 627 C CA . VAL A 1 79 ? 3.246 -9.844 17.158 1.00 93.75 79 VAL A CA 1
ATOM 628 C C . VAL A 1 79 ? 2.280 -8.857 17.815 1.00 93.75 79 VAL A C 1
ATOM 630 O O . VAL A 1 79 ? 2.030 -8.971 19.009 1.00 93.75 79 VAL A O 1
ATOM 633 N N . VAL A 1 80 ? 1.666 -7.949 17.049 1.00 92.62 80 VAL A N 1
ATOM 634 C CA . VAL A 1 80 ? 0.655 -7.015 17.580 1.00 92.62 80 VAL A CA 1
ATOM 635 C C . VAL A 1 80 ? -0.519 -7.777 18.201 1.00 92.62 80 VAL A C 1
ATOM 637 O O . VAL A 1 80 ? -0.914 -7.490 19.327 1.00 92.62 80 VAL A O 1
ATOM 640 N N . LYS A 1 81 ? -1.045 -8.801 17.524 1.00 90.19 81 LYS A N 1
ATOM 641 C CA . LYS A 1 81 ? -2.138 -9.623 18.067 1.00 90.19 81 LYS A CA 1
ATOM 642 C C . LYS A 1 81 ? -1.744 -10.386 19.330 1.00 90.19 81 LYS A C 1
ATOM 644 O O . LYS A 1 81 ? -2.554 -10.492 20.238 1.00 90.19 81 LYS A O 1
ATOM 649 N N . LEU A 1 82 ? -0.508 -10.875 19.415 1.00 91.31 82 LEU A N 1
ATOM 650 C CA . LEU A 1 82 ? -0.002 -11.552 20.611 1.00 91.31 82 LEU A CA 1
ATOM 651 C C . LEU A 1 82 ? 0.158 -10.594 21.800 1.00 91.31 82 LEU A C 1
ATOM 653 O O . LEU A 1 82 ? -0.115 -10.991 22.926 1.00 91.31 82 LEU A O 1
ATOM 657 N N . ILE A 1 83 ? 0.575 -9.345 21.564 1.00 91.75 83 ILE A N 1
ATOM 658 C CA . ILE A 1 83 ? 0.777 -8.347 22.628 1.00 91.75 83 ILE A CA 1
ATOM 659 C C . ILE A 1 83 ? -0.559 -7.816 23.165 1.00 91.75 83 ILE A C 1
ATOM 661 O O . ILE A 1 83 ? -0.720 -7.677 24.374 1.00 91.75 83 ILE A O 1
ATOM 665 N N . PHE A 1 84 ? -1.510 -7.503 22.280 1.00 89.25 84 PHE A N 1
ATOM 666 C CA . PHE A 1 84 ? -2.786 -6.880 22.661 1.00 89.25 84 PHE A CA 1
ATOM 667 C C . PHE A 1 84 ? -3.931 -7.889 22.869 1.00 89.25 84 PHE A C 1
ATOM 669 O O . PHE A 1 84 ? -5.002 -7.510 23.348 1.00 89.25 84 PHE A O 1
ATOM 676 N N . GLY A 1 85 ? -3.729 -9.164 22.525 1.00 83.62 85 GLY A N 1
ATOM 677 C CA . GLY A 1 85 ? -4.743 -10.215 22.620 1.00 83.62 85 GLY A CA 1
ATOM 678 C C . GLY A 1 85 ? -6.026 -9.888 21.846 1.00 83.62 85 GLY A C 1
ATOM 679 O O . GLY A 1 85 ? -6.014 -9.182 20.828 1.00 83.62 85 GLY A O 1
ATOM 680 N N . ASP A 1 86 ? -7.153 -10.361 22.379 1.00 76.44 86 ASP A N 1
ATOM 681 C CA . ASP A 1 86 ? -8.495 -10.139 21.821 1.00 76.44 86 ASP A CA 1
ATOM 682 C C . ASP A 1 86 ? -9.094 -8.777 22.202 1.00 76.44 86 ASP A C 1
ATOM 684 O O . ASP A 1 86 ? -10.224 -8.469 21.837 1.00 76.44 86 ASP A O 1
ATOM 688 N N . SER A 1 87 ? -8.345 -7.918 22.903 1.00 77.31 87 SER A N 1
ATOM 689 C CA . SER A 1 87 ? -8.843 -6.588 23.254 1.00 77.31 87 SER A CA 1
ATOM 690 C C . SER A 1 87 ? -8.968 -5.689 22.015 1.00 77.31 87 SER A C 1
ATOM 692 O O . SER A 1 87 ? -8.025 -5.539 21.227 1.00 77.31 87 SER A O 1
ATOM 694 N N . GLU A 1 88 ? -10.131 -5.058 21.845 1.00 75.62 88 GLU A N 1
ATOM 695 C CA . GLU A 1 88 ? -10.361 -4.011 20.843 1.00 75.62 88 GLU A CA 1
ATOM 696 C C . GLU A 1 88 ? -9.798 -2.674 21.338 1.00 75.62 88 GLU A C 1
ATOM 698 O O . GLU A 1 88 ? -10.512 -1.761 21.751 1.00 75.62 88 GLU A O 1
ATOM 703 N N . SER A 1 89 ? -8.469 -2.566 21.349 1.00 86.69 89 SER A N 1
ATOM 704 C CA . SER A 1 89 ? -7.799 -1.317 21.705 1.00 86.69 89 SER A CA 1
ATOM 705 C C . SER A 1 89 ? -7.581 -0.423 20.481 1.00 86.69 89 SER A C 1
ATOM 707 O O . SER A 1 89 ? -7.162 -0.873 19.413 1.00 86.69 89 SER A O 1
ATOM 709 N N . LEU A 1 90 ? -7.778 0.886 20.666 1.00 89.19 90 LEU A N 1
ATOM 710 C CA . LEU A 1 90 ? -7.438 1.916 19.675 1.00 89.19 90 LEU A CA 1
ATOM 711 C C . LEU A 1 90 ? -5.989 1.763 19.177 1.00 89.19 90 LEU A C 1
ATOM 713 O O . LEU A 1 90 ? -5.710 1.893 17.990 1.00 89.19 90 LEU A O 1
ATOM 717 N N . VAL A 1 91 ? -5.066 1.460 20.094 1.00 90.81 91 VAL A N 1
ATOM 718 C CA . VAL A 1 91 ? -3.640 1.289 19.791 1.00 90.81 91 VAL A CA 1
ATOM 719 C C . VAL A 1 91 ? -3.414 0.094 18.866 1.00 90.81 91 VAL A C 1
ATOM 721 O O . VAL A 1 91 ? -2.671 0.219 17.895 1.00 90.81 91 VAL A O 1
ATOM 724 N N . LYS A 1 92 ? -4.092 -1.038 19.105 1.00 91.25 92 LYS A N 1
ATOM 725 C CA . LYS A 1 92 ? -4.057 -2.200 18.206 1.00 91.25 92 LYS A CA 1
ATOM 726 C C . LYS A 1 92 ? -4.541 -1.820 16.807 1.00 91.25 92 LYS A C 1
ATOM 728 O O . LYS A 1 92 ? -3.855 -2.140 15.841 1.00 91.25 92 LYS A O 1
ATOM 733 N N . GLN A 1 93 ? -5.656 -1.095 16.691 1.00 90.62 93 GLN A N 1
ATOM 734 C CA . GLN A 1 93 ? -6.171 -0.645 15.392 1.00 90.62 93 GLN A CA 1
ATOM 735 C C . GLN A 1 93 ? -5.176 0.274 14.666 1.00 90.62 93 GLN A C 1
ATOM 737 O O . GLN A 1 93 ? -4.883 0.046 13.496 1.00 90.62 93 GLN A O 1
ATOM 742 N N . ILE A 1 94 ? -4.600 1.255 15.367 1.00 92.94 94 ILE A N 1
ATOM 743 C CA . ILE A 1 94 ? -3.582 2.168 14.821 1.00 92.94 94 ILE A CA 1
ATOM 744 C C . ILE A 1 94 ? -2.358 1.395 14.311 1.00 92.94 94 ILE A C 1
ATOM 746 O O . ILE A 1 94 ? -1.865 1.665 13.220 1.00 92.94 94 ILE A O 1
ATOM 750 N N . LEU A 1 95 ? -1.866 0.414 15.074 1.00 93.88 95 LEU A N 1
ATOM 751 C CA . LEU A 1 95 ? -0.712 -0.393 14.672 1.00 93.88 95 LEU A CA 1
ATOM 752 C C . LEU A 1 95 ? -1.019 -1.296 13.473 1.00 93.88 95 LEU A C 1
ATOM 754 O O . LEU A 1 95 ? -0.172 -1.455 12.596 1.00 93.88 95 LEU A O 1
ATOM 758 N N . LEU A 1 96 ? -2.214 -1.888 13.417 1.00 92.56 96 LEU A N 1
ATOM 759 C CA . LEU A 1 96 ? -2.626 -2.723 12.288 1.00 92.56 96 LEU A CA 1
ATOM 760 C C . LEU A 1 96 ? -2.787 -1.901 11.003 1.00 92.56 96 LEU A C 1
ATOM 762 O O . LEU A 1 96 ? -2.313 -2.344 9.958 1.00 92.56 96 LEU A O 1
ATOM 766 N N . GLU A 1 97 ? -3.374 -0.705 11.093 1.00 92.69 97 GLU A N 1
ATOM 767 C CA . GLU A 1 97 ? -3.466 0.255 9.984 1.00 92.69 97 GLU A CA 1
ATOM 768 C C . GLU A 1 97 ? -2.076 0.720 9.530 1.00 92.69 97 GLU A C 1
ATOM 770 O O . GLU A 1 97 ? -1.775 0.688 8.339 1.00 92.69 97 GLU A O 1
ATOM 775 N N . PHE A 1 98 ? -1.175 1.029 10.468 1.00 94.12 98 PHE A N 1
ATOM 776 C CA . PHE A 1 98 ? 0.213 1.372 10.156 1.00 94.12 98 PHE A CA 1
ATOM 777 C C . PHE A 1 98 ? 0.927 0.247 9.384 1.00 94.12 98 PHE A C 1
ATOM 779 O O . PHE A 1 98 ? 1.568 0.498 8.364 1.00 94.12 98 PHE A O 1
ATOM 786 N N . ILE A 1 99 ? 0.814 -1.007 9.842 1.00 94.88 99 ILE A N 1
ATOM 787 C CA . ILE A 1 99 ? 1.454 -2.158 9.181 1.00 94.88 99 ILE A CA 1
ATOM 788 C C . ILE A 1 99 ? 0.825 -2.425 7.807 1.00 94.88 99 ILE A C 1
ATOM 790 O O . ILE A 1 99 ? 1.544 -2.755 6.865 1.00 94.88 99 ILE A O 1
ATOM 794 N N . ALA A 1 100 ? -0.498 -2.285 7.678 1.00 91.44 100 ALA A N 1
ATOM 795 C CA . ALA A 1 100 ? -1.199 -2.440 6.406 1.00 91.44 100 ALA A CA 1
ATOM 796 C C . ALA A 1 100 ? -0.770 -1.393 5.379 1.00 91.44 100 ALA A C 1
ATOM 798 O O . ALA A 1 100 ? -0.385 -1.767 4.273 1.00 91.44 100 ALA A O 1
ATOM 799 N N . THR A 1 101 ? -0.712 -0.115 5.760 1.00 91.62 101 THR A N 1
ATOM 800 C CA . THR A 1 101 ? -0.213 0.936 4.868 1.00 91.62 101 THR A CA 1
ATOM 801 C C . THR A 1 101 ? 1.254 0.729 4.500 1.00 91.62 101 THR A C 1
ATOM 803 O O . THR A 1 101 ? 1.611 0.910 3.339 1.00 91.62 101 THR A O 1
ATOM 806 N N . LEU A 1 102 ? 2.101 0.288 5.436 1.00 92.94 102 LEU A N 1
ATOM 807 C CA . LEU A 1 102 ? 3.508 0.012 5.137 1.00 92.94 102 LEU A CA 1
ATOM 808 C C . LEU A 1 102 ? 3.668 -1.122 4.115 1.00 92.94 102 LEU A C 1
ATOM 810 O O . LEU A 1 102 ? 4.397 -0.968 3.137 1.00 92.94 102 LEU A O 1
ATOM 814 N N . GLU A 1 103 ? 2.972 -2.245 4.318 1.00 93.88 103 GLU A N 1
ATOM 815 C CA . GLU A 1 103 ? 2.992 -3.386 3.393 1.00 93.88 103 GLU A CA 1
ATOM 816 C C . GLU A 1 103 ? 2.487 -2.992 2.001 1.00 93.88 103 GLU A C 1
ATOM 818 O O . GLU A 1 103 ? 3.126 -3.331 1.004 1.00 93.88 103 GLU A O 1
ATOM 823 N N . LEU A 1 104 ? 1.372 -2.254 1.944 1.00 89.56 104 LEU A N 1
ATOM 824 C CA . LEU A 1 104 ? 0.782 -1.759 0.703 1.00 89.56 104 LEU A CA 1
ATOM 825 C C . LEU A 1 104 ? 1.774 -0.899 -0.07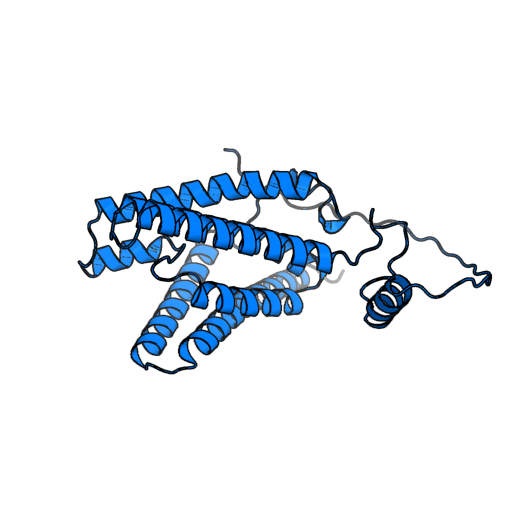3 1.00 89.56 104 LEU A C 1
ATOM 827 O O . LEU A 1 104 ? 2.090 -1.193 -1.223 1.00 89.56 104 LEU A O 1
ATOM 831 N N . CYS A 1 105 ? 2.285 0.155 0.564 1.00 90.69 105 CYS A N 1
ATOM 832 C CA . CYS A 1 105 ? 3.170 1.113 -0.082 1.00 90.69 105 CYS A CA 1
ATOM 833 C C . CYS A 1 105 ? 4.472 0.444 -0.541 1.00 90.69 105 CYS A C 1
ATOM 835 O O . CYS A 1 105 ? 4.924 0.698 -1.655 1.00 90.69 105 CYS A O 1
ATOM 837 N N . ALA A 1 106 ? 5.053 -0.442 0.272 1.00 89.06 106 ALA A N 1
ATOM 838 C CA . ALA A 1 106 ? 6.296 -1.125 -0.068 1.00 89.06 106 ALA A CA 1
ATOM 839 C C . ALA A 1 106 ? 6.113 -2.064 -1.268 1.00 89.06 106 ALA A C 1
ATOM 841 O O . ALA A 1 106 ? 6.933 -2.052 -2.187 1.00 89.06 106 ALA A O 1
ATOM 842 N N . ALA A 1 107 ? 5.013 -2.823 -1.301 1.00 89.38 107 ALA A N 1
ATOM 843 C CA . ALA A 1 107 ? 4.677 -3.657 -2.447 1.00 89.38 107 ALA A CA 1
ATOM 844 C C . ALA A 1 107 ? 4.418 -2.809 -3.704 1.00 89.38 107 ALA A C 1
ATOM 846 O O . ALA A 1 107 ? 4.927 -3.139 -4.772 1.00 89.38 107 ALA A O 1
ATOM 847 N N . CYS A 1 108 ? 3.691 -1.692 -3.584 1.00 86.94 108 CYS A N 1
ATOM 848 C CA . CYS A 1 108 ? 3.416 -0.781 -4.698 1.00 86.94 108 CYS A CA 1
ATOM 849 C C . CYS A 1 108 ? 4.692 -0.184 -5.310 1.00 86.94 108 CYS A C 1
ATOM 851 O O . CYS A 1 108 ? 4.797 -0.129 -6.534 1.00 86.94 108 CYS A O 1
ATOM 853 N N . PHE A 1 109 ? 5.674 0.214 -4.495 1.00 86.25 109 PHE A N 1
ATOM 854 C CA . PHE A 1 109 ? 6.956 0.712 -5.001 1.00 86.25 109 PHE A CA 1
ATOM 855 C C . PHE A 1 109 ? 7.690 -0.332 -5.852 1.00 86.25 109 PHE A C 1
ATOM 857 O O . PHE A 1 109 ? 8.181 -0.011 -6.933 1.00 86.25 109 PHE A O 1
ATOM 864 N N . GLU A 1 110 ? 7.716 -1.591 -5.416 1.00 86.50 110 GLU A N 1
ATOM 865 C CA . GLU A 1 110 ? 8.339 -2.662 -6.200 1.00 86.50 110 GLU A CA 1
ATOM 866 C C . GLU A 1 110 ? 7.504 -3.025 -7.444 1.00 86.50 110 GLU A C 1
ATOM 868 O O . GLU A 1 110 ? 8.053 -3.348 -8.497 1.00 86.50 110 GLU A O 1
ATOM 873 N N . LEU A 1 111 ? 6.174 -2.899 -7.376 1.00 83.81 111 LEU A N 1
ATOM 874 C CA . LEU A 1 111 ? 5.280 -3.088 -8.524 1.00 83.81 111 LEU A CA 1
ATOM 875 C C . LEU A 1 111 ? 5.535 -2.078 -9.649 1.00 83.81 111 LEU A C 1
ATOM 877 O O . LEU A 1 111 ? 5.383 -2.440 -10.815 1.00 83.81 111 LEU A O 1
ATOM 881 N N . ILE A 1 112 ? 5.928 -0.841 -9.328 1.00 82.50 112 ILE A N 1
ATOM 882 C CA . ILE A 1 112 ? 6.321 0.159 -10.335 1.00 82.50 112 ILE A CA 1
ATOM 883 C C . ILE A 1 112 ? 7.551 -0.336 -11.104 1.00 82.50 112 ILE A C 1
ATOM 885 O O . ILE A 1 112 ? 7.540 -0.340 -12.332 1.00 82.50 112 ILE A O 1
ATOM 889 N N . ILE A 1 113 ? 8.557 -0.877 -10.408 1.00 82.25 113 ILE A N 1
ATOM 890 C CA . ILE A 1 113 ? 9.742 -1.474 -11.047 1.00 82.25 113 ILE A CA 1
ATOM 891 C C . ILE A 1 113 ? 9.342 -2.655 -11.936 1.00 82.25 113 ILE A C 1
ATOM 893 O O . ILE A 1 113 ? 9.854 -2.801 -13.049 1.00 82.25 113 ILE A O 1
ATOM 897 N N . VAL A 1 114 ? 8.397 -3.486 -11.488 1.00 82.94 114 VAL A N 1
ATOM 898 C CA . VAL A 1 114 ? 7.878 -4.585 -12.311 1.00 82.94 114 VAL A CA 1
ATOM 899 C C . VAL A 1 114 ? 7.174 -4.058 -13.570 1.00 82.94 114 VAL A C 1
ATOM 901 O O . VAL A 1 114 ? 7.378 -4.597 -14.661 1.00 82.94 114 VAL A O 1
ATOM 904 N N . ALA A 1 115 ? 6.379 -2.994 -13.446 1.00 79.69 115 ALA A N 1
ATOM 905 C CA . ALA A 1 115 ? 5.672 -2.376 -14.564 1.00 79.69 115 ALA A CA 1
ATOM 906 C C . ALA A 1 115 ? 6.633 -1.767 -15.595 1.00 79.69 115 ALA A C 1
ATOM 908 O O . ALA A 1 115 ? 6.450 -1.986 -16.794 1.00 79.69 115 ALA A O 1
ATOM 909 N N . ASP A 1 116 ? 7.668 -1.061 -15.139 1.00 76.75 116 ASP A N 1
ATOM 910 C CA . ASP A 1 116 ? 8.635 -0.380 -16.006 1.00 76.75 116 ASP A CA 1
ATOM 911 C C . ASP A 1 116 ? 9.480 -1.364 -16.829 1.00 76.75 116 ASP A C 1
ATOM 913 O O . ASP A 1 116 ? 9.842 -1.077 -17.970 1.00 76.75 116 ASP A O 1
ATOM 917 N N . ASN A 1 117 ? 9.767 -2.548 -16.277 1.00 78.31 117 ASN A N 1
ATOM 918 C CA . ASN A 1 117 ? 10.663 -3.527 -16.898 1.00 78.31 117 ASN A CA 1
ATOM 919 C C . ASN A 1 117 ? 9.939 -4.642 -17.675 1.00 78.31 117 ASN A C 1
ATOM 921 O O . ASN A 1 117 ? 10.464 -5.121 -18.681 1.00 78.31 117 ASN A O 1
ATOM 925 N N . TRP A 1 118 ? 8.746 -5.067 -17.239 1.00 79.94 118 TRP A N 1
ATOM 926 C CA . TRP A 1 118 ? 7.993 -6.181 -17.855 1.00 79.94 118 TRP A CA 1
ATOM 927 C C . TRP A 1 118 ? 6.598 -5.792 -18.358 1.00 79.94 118 TRP A C 1
ATOM 929 O O . TRP A 1 118 ? 5.879 -6.629 -18.909 1.00 79.94 118 TRP A O 1
ATOM 939 N N . GLY A 1 119 ? 6.221 -4.521 -18.226 1.00 78.00 119 GLY A N 1
ATOM 940 C CA . GLY A 1 119 ? 4.997 -3.962 -18.781 1.00 78.00 119 GLY A CA 1
ATOM 941 C C . GLY A 1 119 ? 3.742 -4.184 -17.935 1.00 78.00 119 GLY A C 1
ATOM 942 O O . GLY A 1 119 ? 3.740 -4.798 -16.865 1.00 78.00 119 GLY A O 1
ATOM 943 N N . VAL A 1 120 ? 2.628 -3.675 -18.464 1.00 75.94 120 VAL A N 1
ATOM 944 C CA . VAL A 1 120 ? 1.334 -3.585 -17.766 1.00 75.94 120 VAL A CA 1
ATOM 945 C C . VAL A 1 120 ? 0.737 -4.961 -17.439 1.00 75.94 120 VAL A C 1
ATOM 947 O O . VAL A 1 120 ? 0.072 -5.112 -16.419 1.00 75.94 120 VAL A O 1
ATOM 950 N N . GLY A 1 121 ? 1.003 -5.986 -18.256 1.00 75.81 121 GLY A N 1
ATOM 951 C CA . GLY A 1 121 ? 0.495 -7.343 -18.017 1.00 75.81 121 GLY A CA 1
ATOM 952 C C . GLY A 1 121 ? 1.092 -8.003 -16.769 1.00 75.81 121 GLY A C 1
ATOM 953 O O . GLY A 1 121 ? 0.361 -8.598 -15.979 1.00 75.81 121 GLY A O 1
ATOM 954 N N . ALA A 1 122 ? 2.405 -7.856 -16.553 1.00 80.50 122 ALA A N 1
ATOM 955 C CA . ALA A 1 122 ? 3.058 -8.346 -15.339 1.00 80.50 122 ALA A CA 1
ATOM 956 C C . ALA A 1 122 ? 2.553 -7.578 -14.111 1.00 80.50 122 ALA A C 1
ATOM 958 O O . ALA A 1 122 ? 2.163 -8.191 -13.121 1.00 80.50 122 ALA A O 1
ATOM 959 N N . TYR A 1 123 ? 2.469 -6.251 -14.211 1.00 79.69 123 TYR A N 1
ATOM 960 C CA . TYR A 1 123 ? 1.897 -5.401 -13.168 1.00 79.69 123 TYR A CA 1
ATOM 961 C C . TYR A 1 123 ? 0.483 -5.843 -12.753 1.00 79.69 123 TYR A C 1
ATOM 963 O O . TYR A 1 123 ? 0.227 -6.031 -11.566 1.00 79.69 123 TYR A O 1
ATOM 971 N N . ALA A 1 124 ? -0.405 -6.085 -13.724 1.00 76.06 124 ALA A N 1
ATOM 972 C CA . ALA A 1 124 ? -1.777 -6.524 -13.476 1.00 76.06 124 ALA A CA 1
ATOM 973 C C . ALA A 1 124 ? -1.833 -7.856 -12.715 1.00 76.06 124 ALA A C 1
ATOM 975 O O . ALA A 1 124 ? -2.575 -7.986 -11.745 1.00 76.06 124 ALA A O 1
ATOM 976 N N . LEU A 1 125 ? -1.019 -8.836 -13.121 1.00 86.06 125 LEU A N 1
ATOM 977 C CA . LEU A 1 125 ? -0.962 -10.136 -12.455 1.00 86.06 125 LEU A CA 1
ATOM 978 C C . LEU A 1 125 ? -0.501 -10.007 -10.996 1.00 86.06 125 LEU A C 1
ATOM 980 O O . LEU A 1 125 ? -1.101 -10.608 -10.106 1.00 86.06 125 LEU A O 1
ATOM 984 N N . TYR A 1 126 ? 0.545 -9.219 -10.741 1.00 87.25 126 TYR A N 1
ATOM 985 C CA . TYR A 1 126 ? 1.052 -9.003 -9.385 1.00 87.25 126 TYR A CA 1
ATOM 986 C C . TYR A 1 126 ? 0.046 -8.263 -8.506 1.00 87.25 126 TYR A C 1
ATOM 988 O O . TYR A 1 126 ? -0.189 -8.684 -7.375 1.00 87.25 126 TYR A O 1
ATOM 996 N N . LEU A 1 127 ? -0.575 -7.203 -9.026 1.00 82.31 127 LEU A N 1
ATOM 997 C CA . LEU A 1 127 ? -1.588 -6.444 -8.298 1.00 82.31 127 LEU A CA 1
ATOM 998 C C . LEU A 1 127 ? -2.810 -7.313 -7.971 1.00 82.31 127 LEU A C 1
ATOM 1000 O O . LEU A 1 127 ? -3.310 -7.270 -6.850 1.00 82.31 127 LEU A O 1
ATOM 1004 N N . PHE A 1 128 ? -3.240 -8.169 -8.898 1.00 81.25 128 PHE A N 1
ATOM 1005 C CA . PHE A 1 128 ? -4.335 -9.111 -8.665 1.00 81.25 128 PHE A CA 1
ATOM 1006 C C . PHE A 1 128 ? -4.012 -10.132 -7.560 1.00 81.25 128 PHE A C 1
ATOM 1008 O O . PHE A 1 128 ? -4.822 -10.388 -6.673 1.00 81.25 128 PHE A O 1
ATOM 1015 N N . LEU A 1 129 ? -2.802 -10.698 -7.556 1.00 87.81 129 LEU A N 1
ATOM 1016 C CA . LEU A 1 129 ? -2.387 -11.625 -6.497 1.00 87.81 129 LEU A CA 1
ATOM 1017 C C . LEU A 1 129 ? -2.250 -10.926 -5.137 1.00 87.81 129 LEU A C 1
ATOM 1019 O O . LEU A 1 129 ? -2.614 -11.498 -4.108 1.00 87.81 129 LEU A O 1
ATOM 1023 N N . LEU A 1 130 ? -1.746 -9.690 -5.127 1.00 85.06 130 LEU A N 1
ATOM 1024 C CA . LEU A 1 130 ? -1.611 -8.883 -3.917 1.00 85.06 130 LEU A CA 1
ATOM 1025 C C . LEU A 1 130 ? -2.958 -8.463 -3.338 1.00 85.06 130 LEU A C 1
ATOM 1027 O O . LEU A 1 130 ? -3.141 -8.551 -2.131 1.00 85.06 130 LEU A O 1
ATOM 1031 N N . THR A 1 131 ? -3.917 -8.075 -4.173 1.00 80.50 131 THR A N 1
ATOM 1032 C CA . THR A 1 131 ? -5.273 -7.721 -3.724 1.00 80.50 131 THR A CA 1
ATOM 1033 C C . THR A 1 131 ? -5.991 -8.917 -3.102 1.00 80.50 131 THR A C 1
ATOM 1035 O O . THR A 1 131 ? -6.589 -8.777 -2.035 1.00 80.50 131 THR A O 1
ATOM 1038 N N . ILE A 1 132 ? -5.827 -10.122 -3.665 1.00 81.19 132 ILE A N 1
ATOM 1039 C CA . ILE A 1 132 ? -6.279 -11.361 -3.013 1.00 81.19 132 ILE A CA 1
ATOM 1040 C C . ILE A 1 132 ? -5.565 -11.555 -1.668 1.00 81.19 132 ILE A C 1
ATOM 1042 O O . ILE A 1 132 ? -6.212 -11.826 -0.660 1.00 81.19 132 ILE A O 1
ATOM 1046 N N . TRP A 1 133 ? -4.242 -11.397 -1.612 1.00 86.88 133 TRP A N 1
ATOM 1047 C CA . TRP A 1 133 ? -3.501 -11.532 -0.355 1.00 86.88 133 TRP A CA 1
ATOM 1048 C C . TRP A 1 133 ? -3.986 -10.553 0.723 1.00 86.88 133 TRP A C 1
ATOM 1050 O O . TRP A 1 133 ? -4.255 -10.975 1.850 1.00 86.88 133 TRP A O 1
ATOM 1060 N N . TRP A 1 134 ? -4.132 -9.272 0.383 1.00 85.00 134 TRP A N 1
ATOM 1061 C CA . TRP A 1 134 ? -4.591 -8.232 1.300 1.00 85.00 134 TRP A CA 1
ATOM 1062 C C . TRP A 1 134 ? -5.996 -8.525 1.801 1.00 85.00 134 TRP A C 1
ATOM 1064 O O . TRP A 1 134 ? -6.198 -8.536 3.007 1.00 85.00 134 TRP A O 1
ATOM 1074 N N . SER A 1 135 ? -6.920 -8.915 0.924 1.00 79.69 135 SER A N 1
ATOM 1075 C CA . SER A 1 135 ? -8.284 -9.271 1.334 1.00 79.69 135 SER A CA 1
ATOM 1076 C C . SER A 1 135 ? -8.375 -10.444 2.321 1.00 79.69 135 SER A C 1
ATOM 1078 O O . SER A 1 135 ? -9.325 -10.538 3.089 1.00 79.69 135 SER A O 1
ATOM 1080 N N . LEU A 1 136 ? -7.383 -11.342 2.324 1.00 82.00 136 LEU A N 1
ATOM 1081 C CA . LEU A 1 136 ? -7.327 -12.492 3.231 1.00 82.00 136 LEU A CA 1
ATOM 1082 C C . LEU A 1 136 ? -6.564 -12.202 4.533 1.00 82.00 136 LEU A C 1
ATOM 1084 O O . LEU A 1 136 ? -6.620 -13.006 5.466 1.00 82.00 136 LEU A O 1
ATOM 1088 N N . LYS A 1 137 ? -5.759 -11.134 4.580 1.00 84.50 137 LYS A N 1
ATOM 1089 C CA . LYS A 1 137 ? -4.833 -10.845 5.693 1.00 84.50 137 LYS A CA 1
ATOM 1090 C C . LYS A 1 137 ? -5.132 -9.556 6.428 1.00 84.50 137 LYS A C 1
ATOM 1092 O O . LYS A 1 137 ? -4.776 -9.442 7.603 1.00 84.50 137 LYS A O 1
ATOM 1097 N N . TRP A 1 138 ? -5.702 -8.589 5.735 1.00 79.06 138 TRP A N 1
ATOM 1098 C CA . TRP A 1 138 ? -6.163 -7.345 6.305 1.00 79.06 138 TRP A CA 1
ATOM 1099 C C . TRP A 1 138 ? -7.599 -7.593 6.736 1.00 79.06 138 TRP A C 1
ATOM 1101 O O . TRP A 1 138 ? -8.494 -7.689 5.910 1.00 79.06 138 TRP A O 1
ATOM 1111 N N . GLU A 1 139 ? -7.764 -7.840 8.031 1.00 79.25 139 GLU A N 1
ATOM 1112 C CA . GLU A 1 139 ? -9.072 -8.010 8.662 1.00 79.25 139 GLU A CA 1
ATOM 1113 C C . GLU A 1 139 ? -9.766 -6.638 8.696 1.00 79.25 139 GLU A C 1
ATOM 1115 O O . GLU A 1 139 ? -10.222 -6.147 7.673 1.00 79.25 139 GLU A O 1
ATOM 1120 N N . ASP A 1 140 ? -9.737 -5.944 9.834 1.00 75.88 140 ASP A N 1
ATOM 1121 C CA . ASP A 1 140 ? -10.360 -4.618 9.967 1.00 75.88 140 ASP A CA 1
ATOM 1122 C C . ASP A 1 140 ? -9.472 -3.461 9.479 1.00 75.88 140 ASP A C 1
ATOM 1124 O O . ASP A 1 140 ? -9.816 -2.290 9.647 1.00 75.88 140 ASP A O 1
ATOM 1128 N N . ALA A 1 141 ? -8.289 -3.769 8.940 1.00 79.44 141 ALA A N 1
ATOM 1129 C CA . ALA A 1 141 ? -7.346 -2.766 8.464 1.00 79.44 141 ALA A CA 1
ATOM 1130 C C . ALA A 1 141 ? -7.625 -2.432 6.999 1.00 79.44 141 ALA A C 1
ATOM 1132 O O . ALA A 1 141 ? -7.668 -3.311 6.145 1.00 79.44 141 ALA A O 1
ATOM 1133 N N . SER A 1 142 ? -7.761 -1.147 6.705 1.00 74.25 142 SER A N 1
ATOM 1134 C CA . SER A 1 142 ? -8.090 -0.665 5.365 1.00 74.25 142 SER A CA 1
ATOM 1135 C C . SER A 1 142 ? -6.872 -0.165 4.592 1.00 74.25 142 SER A C 1
ATOM 1137 O O . SER A 1 142 ? -6.894 -0.165 3.364 1.00 74.25 142 SER A O 1
ATOM 1139 N N . ALA A 1 143 ? -5.828 0.295 5.295 1.00 81.00 143 ALA A N 1
ATOM 1140 C CA . ALA A 1 143 ? -4.690 1.029 4.738 1.00 81.00 143 ALA A CA 1
ATOM 1141 C C . ALA A 1 143 ? -5.079 2.289 3.931 1.00 81.00 143 ALA A C 1
ATOM 1143 O O . ALA A 1 143 ? -4.234 2.856 3.236 1.00 81.00 143 ALA A O 1
ATOM 1144 N N . CYS A 1 144 ? -6.337 2.733 4.025 1.00 82.06 144 CYS A N 1
ATOM 1145 C CA . CYS A 1 144 ? -6.929 3.774 3.191 1.00 82.06 144 CYS A CA 1
ATOM 1146 C C . CYS A 1 144 ? -7.412 4.944 4.062 1.00 82.06 144 CYS A C 1
ATOM 1148 O O . CYS A 1 144 ? -8.154 4.710 5.018 1.00 82.06 144 CYS A O 1
ATOM 1150 N N . PRO A 1 145 ? -7.086 6.207 3.729 1.00 80.56 145 PRO A N 1
ATOM 1151 C CA . PRO A 1 145 ? -7.436 7.353 4.573 1.00 80.56 145 PRO A CA 1
ATOM 1152 C C . PRO A 1 145 ? -8.912 7.752 4.510 1.00 80.56 145 PRO A C 1
ATOM 1154 O O . PRO A 1 145 ? -9.425 8.350 5.452 1.00 80.56 145 PRO A O 1
ATOM 1157 N N . TYR A 1 146 ? -9.621 7.411 3.431 1.00 81.31 146 TYR A N 1
ATOM 1158 C CA . TYR A 1 146 ? -11.051 7.697 3.314 1.00 81.31 146 TYR A CA 1
ATOM 1159 C C . TYR A 1 146 ? -11.919 6.727 4.127 1.00 81.31 146 TYR A C 1
ATOM 1161 O O . TYR A 1 146 ? -13.008 7.105 4.536 1.00 81.31 146 TYR A O 1
ATOM 1169 N N . ALA A 1 147 ? -11.451 5.508 4.412 1.00 82.00 147 ALA A N 1
ATOM 1170 C CA . ALA A 1 147 ? -12.214 4.513 5.165 1.00 82.00 147 ALA A CA 1
ATOM 1171 C C . ALA A 1 147 ? -12.548 4.958 6.608 1.00 82.00 147 ALA A C 1
ATOM 1173 O O . ALA A 1 147 ? -13.719 4.917 6.987 1.00 82.00 147 ALA A O 1
ATOM 1174 N N . PRO A 1 148 ? -11.595 5.456 7.425 1.00 84.25 148 PRO A N 1
ATOM 1175 C CA . PRO A 1 148 ? -11.934 5.993 8.739 1.00 84.25 148 PRO A CA 1
ATOM 1176 C C . PRO A 1 148 ? -12.771 7.279 8.654 1.00 84.25 148 PRO A C 1
ATOM 1178 O O . PRO A 1 148 ? -13.510 7.561 9.593 1.00 84.25 148 PRO A O 1
ATOM 1181 N N . LEU A 1 149 ? -12.689 8.049 7.560 1.00 85.38 149 LEU A N 1
ATOM 1182 C CA . LEU A 1 149 ? -13.548 9.220 7.336 1.00 85.38 149 LEU A CA 1
ATOM 1183 C C . LEU A 1 149 ? -14.988 8.813 7.004 1.00 85.38 149 LEU A C 1
ATOM 1185 O O . LEU A 1 149 ? -15.922 9.401 7.535 1.00 85.38 149 LEU A O 1
ATOM 1189 N N . GLU A 1 150 ? -15.179 7.786 6.181 1.00 82.44 150 GLU A N 1
ATOM 1190 C CA . GLU A 1 150 ? -16.496 7.224 5.876 1.00 82.44 150 GLU A CA 1
ATOM 1191 C C . GLU A 1 150 ? -17.187 6.729 7.151 1.00 82.44 150 GLU A C 1
ATOM 1193 O O . GLU A 1 150 ? -18.333 7.086 7.401 1.00 82.44 150 GLU A O 1
ATOM 1198 N N . GLN A 1 151 ? -16.455 6.040 8.030 1.00 84.31 151 GLN A N 1
ATOM 1199 C CA . GLN A 1 151 ? -16.966 5.602 9.336 1.00 84.31 151 GLN A CA 1
ATOM 1200 C C . GLN A 1 151 ? -17.356 6.769 10.261 1.00 84.31 151 GLN A C 1
ATOM 1202 O O . GLN A 1 151 ? -18.242 6.640 11.104 1.00 84.31 151 GLN A O 1
ATOM 1207 N N . VAL A 1 152 ? -16.721 7.935 10.112 1.00 89.75 152 VAL A N 1
ATOM 1208 C CA . VAL A 1 152 ? -17.147 9.159 10.808 1.00 89.75 152 VAL A CA 1
ATOM 1209 C C . VAL A 1 152 ? -18.458 9.683 10.224 1.00 89.75 152 VAL A C 1
ATOM 1211 O O . VAL A 1 152 ? -19.345 10.058 10.988 1.00 89.75 152 VAL A O 1
ATOM 1214 N N . PHE A 1 153 ? -18.607 9.690 8.896 1.00 88.31 153 PHE A N 1
ATOM 1215 C CA . PHE A 1 153 ? -19.843 10.123 8.233 1.00 88.31 153 PHE A CA 1
ATOM 1216 C C . PHE A 1 153 ? -21.028 9.191 8.511 1.00 88.31 153 PHE A C 1
ATOM 1218 O O . PHE A 1 153 ? -22.153 9.661 8.644 1.00 88.31 153 PHE A O 1
ATOM 1225 N N . GLU A 1 154 ? -20.776 7.892 8.651 1.00 87.12 154 GLU A N 1
ATOM 1226 C CA . GLU A 1 154 ? -21.767 6.890 9.066 1.00 87.12 154 GLU A CA 1
ATOM 1227 C C . GLU A 1 154 ? -22.106 6.959 10.565 1.00 87.12 154 GLU A C 1
ATOM 1229 O O . GLU A 1 154 ? -23.047 6.311 11.018 1.00 87.12 154 GLU A O 1
ATOM 1234 N N . GLY A 1 155 ? -21.341 7.719 11.357 1.00 85.62 155 GLY A N 1
ATOM 1235 C CA . GLY A 1 155 ? -21.511 7.820 12.807 1.00 85.62 155 GLY A CA 1
ATOM 1236 C C . GLY A 1 155 ? -20.980 6.621 13.602 1.00 85.62 155 GLY A C 1
ATOM 1237 O O . GLY A 1 155 ? -21.195 6.556 14.811 1.00 85.62 155 GLY A O 1
ATOM 1238 N N . SER A 1 156 ? -20.266 5.686 12.965 1.00 84.50 156 SER A N 1
ATOM 1239 C CA . SER A 1 156 ? -19.707 4.489 13.610 1.00 84.50 156 SER A CA 1
ATOM 1240 C C . SER A 1 156 ? -18.380 4.750 14.336 1.00 84.50 156 SER A C 1
ATOM 1242 O O . SER A 1 156 ? -17.999 3.988 15.227 1.00 84.50 156 SER A O 1
ATOM 1244 N N . LYS A 1 157 ? -17.667 5.836 14.002 1.00 86.19 157 LYS A N 1
ATOM 1245 C CA . LYS A 1 157 ? -16.354 6.170 14.579 1.00 86.19 157 LYS A CA 1
ATOM 1246 C C . LYS A 1 157 ? -16.233 7.650 14.953 1.00 86.19 157 LYS A C 1
ATOM 1248 O O . LYS A 1 157 ? -16.701 8.540 14.254 1.00 86.19 157 LYS A O 1
ATOM 1253 N N . ASN A 1 158 ? -15.526 7.929 16.050 1.00 91.38 158 ASN A N 1
ATOM 1254 C CA . ASN A 1 158 ? -15.233 9.296 16.487 1.00 91.38 158 ASN A CA 1
ATOM 1255 C C . ASN A 1 158 ? -14.225 9.996 15.558 1.00 91.38 158 ASN A C 1
ATOM 1257 O O . ASN A 1 158 ? -13.198 9.415 15.202 1.00 91.38 158 ASN A O 1
ATOM 1261 N N . VAL A 1 159 ? -14.433 11.292 15.291 1.00 91.50 159 VAL A N 1
ATOM 1262 C CA . VAL A 1 159 ? -13.537 12.136 14.465 1.00 91.50 159 VAL A CA 1
ATOM 1263 C C . VAL A 1 159 ? -12.081 12.072 14.939 1.00 91.50 159 VAL A C 1
ATOM 1265 O O . VAL A 1 159 ? -11.163 11.918 14.138 1.00 91.50 159 VAL A O 1
ATOM 1268 N N . LYS A 1 160 ? -11.856 12.148 16.259 1.00 92.12 160 LYS A N 1
ATOM 1269 C CA . LYS A 1 160 ? -10.508 12.087 16.849 1.00 92.12 160 LYS A CA 1
ATOM 1270 C C . LYS A 1 160 ? -9.816 10.754 16.553 1.00 92.12 160 LYS A C 1
ATOM 1272 O O . LYS A 1 160 ? -8.640 10.740 16.207 1.00 92.12 160 LYS A O 1
ATOM 1277 N N . THR A 1 161 ? -10.549 9.648 16.660 1.00 89.88 161 THR A N 1
ATOM 1278 C CA . THR A 1 161 ? -10.043 8.302 16.362 1.00 89.88 161 THR A CA 1
ATOM 1279 C C . THR A 1 161 ? -9.691 8.164 14.887 1.00 89.88 161 THR A C 1
ATOM 1281 O O . THR A 1 161 ? -8.607 7.690 14.560 1.00 89.88 161 THR A O 1
ATOM 1284 N N . ALA A 1 162 ? -10.571 8.625 13.997 1.00 90.88 162 ALA A N 1
ATOM 1285 C CA . ALA A 1 162 ? -10.314 8.613 12.563 1.00 90.88 162 ALA A CA 1
ATOM 1286 C C . ALA A 1 162 ? -9.065 9.427 12.196 1.00 90.88 162 ALA A C 1
ATOM 1288 O O . ALA A 1 162 ? -8.216 8.943 11.453 1.00 90.88 162 ALA A O 1
ATOM 1289 N N . LEU A 1 163 ? -8.898 10.615 12.786 1.00 92.56 163 LEU A N 1
ATOM 1290 C CA . LEU A 1 163 ? -7.720 11.450 12.562 1.00 92.56 163 LEU A CA 1
ATOM 1291 C C . LEU A 1 163 ? -6.423 10.759 13.005 1.00 92.56 163 LEU A C 1
ATOM 1293 O O . LEU A 1 163 ? -5.434 10.801 12.279 1.00 92.56 163 LEU A O 1
ATOM 1297 N N . LEU A 1 164 ? -6.419 10.096 14.167 1.00 93.38 164 LEU A N 1
ATOM 1298 C CA . LEU A 1 164 ? -5.251 9.343 14.638 1.00 93.38 164 LEU A CA 1
ATOM 1299 C C . LEU A 1 164 ? -4.882 8.194 13.691 1.00 93.38 164 LEU A C 1
ATOM 1301 O O . LEU A 1 164 ? -3.699 7.981 13.427 1.00 93.38 164 LEU A O 1
ATOM 1305 N N . ILE A 1 165 ? -5.880 7.494 13.141 1.00 92.69 165 ILE A N 1
ATOM 1306 C CA . ILE A 1 165 ? -5.655 6.450 12.135 1.00 92.69 165 ILE A CA 1
ATOM 1307 C C . ILE A 1 165 ? -5.039 7.059 10.872 1.00 92.69 165 ILE A C 1
ATOM 1309 O O . ILE A 1 165 ? -3.996 6.587 10.428 1.00 92.69 165 ILE A O 1
ATOM 1313 N N . VAL A 1 166 ? -5.602 8.146 10.340 1.00 91.50 166 VAL A N 1
ATOM 1314 C CA . VAL A 1 166 ? -5.063 8.815 9.142 1.00 91.50 166 VAL A CA 1
ATOM 1315 C C . VAL A 1 166 ? -3.624 9.287 9.369 1.00 91.50 166 VAL A C 1
ATOM 1317 O O . VAL A 1 166 ? -2.761 9.055 8.525 1.00 91.50 166 VAL A O 1
ATOM 1320 N N . ILE A 1 167 ? -3.321 9.881 10.529 1.00 93.69 167 ILE A N 1
ATOM 1321 C CA . ILE A 1 167 ? -1.947 10.272 10.879 1.00 93.69 167 ILE A CA 1
ATOM 1322 C C . ILE A 1 167 ? -1.024 9.048 10.871 1.00 93.69 167 ILE A C 1
ATOM 1324 O O . ILE A 1 167 ? 0.080 9.118 10.332 1.00 93.69 167 ILE A O 1
ATOM 1328 N N . SER A 1 168 ? -1.465 7.918 11.426 1.00 93.94 168 SER A N 1
ATOM 1329 C CA . SER A 1 168 ? -0.663 6.692 11.434 1.00 93.94 168 SER A CA 1
ATOM 1330 C C . SER A 1 168 ? -0.390 6.148 10.030 1.00 93.94 168 SER A C 1
ATOM 1332 O O . SER A 1 168 ? 0.738 5.749 9.751 1.00 93.94 168 SER A O 1
ATOM 1334 N N . GLN A 1 169 ? -1.364 6.220 9.120 1.00 91.69 169 GLN A N 1
ATOM 1335 C CA . GLN A 1 169 ? -1.200 5.814 7.722 1.00 91.69 169 GLN A CA 1
ATOM 1336 C C . GLN A 1 169 ? -0.203 6.735 6.997 1.00 91.69 169 GLN A C 1
ATOM 1338 O O . GLN A 1 169 ? 0.694 6.261 6.301 1.00 91.69 169 GLN A O 1
ATOM 1343 N N . VAL A 1 170 ? -0.277 8.052 7.222 1.00 90.75 170 VAL A N 1
ATOM 1344 C CA . VAL A 1 170 ? 0.698 9.012 6.670 1.00 90.75 170 VAL A CA 1
ATOM 1345 C C . VAL A 1 170 ? 2.108 8.729 7.196 1.00 90.75 170 VAL A C 1
ATOM 1347 O O . VAL A 1 170 ? 3.065 8.699 6.421 1.00 90.75 170 VAL A O 1
ATOM 1350 N N . LEU A 1 171 ? 2.257 8.469 8.499 1.00 92.94 171 LEU A N 1
ATOM 1351 C CA . LEU A 1 171 ? 3.546 8.095 9.086 1.00 92.94 171 LEU A CA 1
ATOM 1352 C C . LEU A 1 171 ? 4.079 6.780 8.502 1.00 92.94 171 LEU A C 1
ATOM 1354 O O . LEU A 1 171 ? 5.267 6.695 8.192 1.00 92.94 171 LEU A O 1
ATOM 1358 N N . ALA A 1 172 ? 3.219 5.779 8.302 1.00 91.31 172 ALA A N 1
ATOM 1359 C CA . ALA A 1 172 ? 3.591 4.517 7.670 1.00 91.31 172 ALA A CA 1
ATOM 1360 C C . ALA A 1 172 ? 4.110 4.729 6.244 1.00 91.31 172 ALA A C 1
ATOM 1362 O O . ALA A 1 172 ? 5.161 4.192 5.893 1.00 91.31 172 ALA A O 1
ATOM 1363 N N . ALA A 1 173 ? 3.441 5.564 5.444 1.00 87.12 173 ALA A N 1
ATOM 1364 C CA . ALA A 1 173 ? 3.882 5.898 4.091 1.00 87.12 173 ALA A CA 1
ATOM 1365 C C . ALA A 1 173 ? 5.268 6.578 4.085 1.00 87.12 173 ALA A C 1
ATOM 1367 O O . ALA A 1 173 ? 6.141 6.209 3.297 1.00 87.12 173 ALA A O 1
ATOM 1368 N N . LEU A 1 174 ? 5.520 7.506 5.018 1.00 89.12 174 LEU A N 1
ATOM 1369 C CA . LEU A 1 174 ? 6.826 8.163 5.168 1.00 89.12 174 LEU A CA 1
ATOM 1370 C C . LEU A 1 174 ? 7.938 7.183 5.570 1.00 89.12 174 LEU A C 1
ATOM 1372 O O . LEU A 1 174 ? 9.044 7.237 5.026 1.00 89.12 174 LEU A O 1
ATOM 1376 N N . VAL A 1 175 ? 7.656 6.278 6.512 1.00 91.31 175 VAL A N 1
ATOM 1377 C CA . VAL A 1 175 ? 8.599 5.226 6.926 1.00 91.31 175 VAL A CA 1
ATOM 1378 C C . VAL A 1 175 ? 8.875 4.266 5.772 1.00 91.31 175 VAL A C 1
ATOM 1380 O O . VAL A 1 175 ? 10.023 3.880 5.554 1.00 91.31 175 VAL A O 1
ATOM 1383 N N . THR A 1 176 ? 7.846 3.936 4.993 1.00 89.12 176 THR A N 1
ATOM 1384 C CA . THR A 1 176 ? 7.963 3.045 3.838 1.00 89.12 176 THR A CA 1
ATOM 1385 C C . THR A 1 176 ? 8.933 3.582 2.802 1.00 89.12 176 THR A C 1
ATOM 1387 O O . THR A 1 176 ? 9.762 2.827 2.305 1.00 89.12 176 THR A O 1
ATOM 1390 N N . PHE A 1 177 ? 8.892 4.887 2.526 1.00 86.19 177 PHE A N 1
ATOM 1391 C CA . PHE A 1 177 ? 9.832 5.507 1.596 1.00 86.19 177 PHE A CA 1
ATOM 1392 C C . PHE A 1 177 ? 11.289 5.253 2.013 1.00 86.19 177 PHE A C 1
ATOM 1394 O O . PHE A 1 177 ? 12.107 4.830 1.201 1.00 86.19 177 PHE A O 1
ATOM 1401 N N . ARG A 1 178 ? 11.609 5.404 3.306 1.00 85.44 178 ARG A N 1
ATOM 1402 C CA . ARG A 1 178 ? 12.956 5.105 3.824 1.00 85.44 178 ARG A CA 1
ATOM 1403 C C . ARG A 1 178 ? 13.289 3.618 3.780 1.00 85.44 178 ARG A C 1
ATOM 1405 O O . ARG A 1 178 ? 14.411 3.265 3.435 1.00 85.44 178 ARG A O 1
ATOM 1412 N N . TYR A 1 179 ? 12.336 2.758 4.125 1.00 86.88 179 TYR A N 1
ATOM 1413 C CA . TYR A 1 179 ? 12.505 1.306 4.059 1.00 86.88 179 TYR A CA 1
ATOM 1414 C C . TYR A 1 179 ? 12.859 0.845 2.639 1.00 86.88 179 TYR A C 1
ATOM 1416 O O . TYR A 1 179 ? 13.842 0.132 2.446 1.00 86.88 179 TYR A O 1
ATOM 1424 N N . VAL A 1 180 ? 12.111 1.316 1.645 1.00 84.62 180 VAL A N 1
ATOM 1425 C CA . VAL A 1 180 ? 12.322 0.971 0.239 1.00 84.62 180 VAL A CA 1
ATOM 1426 C C . VAL A 1 180 ? 13.647 1.531 -0.283 1.00 84.62 180 VAL A C 1
ATOM 1428 O O . VAL A 1 180 ? 14.385 0.804 -0.941 1.00 84.62 180 VAL A O 1
ATOM 1431 N N . GLN A 1 181 ? 14.024 2.761 0.086 1.00 81.75 181 GLN A N 1
ATOM 1432 C CA . GLN A 1 181 ? 15.341 3.314 -0.258 1.00 81.75 181 GLN A CA 1
ATOM 1433 C C . GLN A 1 181 ? 16.498 2.448 0.254 1.00 81.75 181 GLN A C 1
ATOM 1435 O O . GLN A 1 181 ? 17.476 2.262 -0.463 1.00 81.75 181 GLN A O 1
ATOM 1440 N N . VAL A 1 182 ? 16.392 1.892 1.467 1.00 84.19 182 VAL A N 1
ATOM 1441 C CA . VAL A 1 182 ? 17.411 0.978 2.009 1.00 84.19 182 VAL A CA 1
ATOM 1442 C C . VAL A 1 182 ? 17.473 -0.318 1.202 1.00 84.19 182 VAL A C 1
ATOM 1444 O O . VAL A 1 182 ? 18.569 -0.782 0.898 1.00 84.19 182 VAL A O 1
ATOM 1447 N N . LEU A 1 183 ? 16.326 -0.891 0.823 1.00 81.25 183 LEU A N 1
ATOM 1448 C CA . LEU A 1 183 ? 16.293 -2.096 -0.012 1.00 81.25 183 LEU A CA 1
ATOM 1449 C C . LEU A 1 183 ? 16.880 -1.847 -1.405 1.00 81.25 183 LEU A C 1
ATOM 1451 O O . LEU A 1 183 ? 17.650 -2.664 -1.907 1.00 81.25 183 LEU A O 1
ATOM 1455 N N . TRP A 1 184 ? 16.562 -0.711 -2.021 1.00 80.44 184 TRP A N 1
ATOM 1456 C CA . TRP A 1 184 ? 17.089 -0.348 -3.335 1.00 80.44 184 TRP A CA 1
ATOM 1457 C C . TRP A 1 184 ? 18.569 0.033 -3.297 1.00 80.44 184 TRP A C 1
ATOM 1459 O O . TRP A 1 184 ? 19.286 -0.276 -4.244 1.00 80.44 184 TRP A O 1
ATOM 1469 N N . ALA A 1 185 ? 19.063 0.598 -2.192 1.00 77.56 185 ALA A N 1
ATOM 1470 C CA . ALA A 1 185 ? 20.485 0.890 -2.002 1.00 77.56 185 ALA A CA 1
ATOM 1471 C C . ALA A 1 185 ? 21.370 -0.370 -1.971 1.00 77.56 185 ALA A C 1
ATOM 1473 O O . ALA A 1 185 ? 22.583 -0.268 -2.130 1.00 77.56 185 ALA A O 1
ATOM 1474 N N . LEU A 1 186 ? 20.786 -1.562 -1.791 1.00 75.12 186 LEU A N 1
ATOM 1475 C CA . LEU A 1 186 ? 21.512 -2.827 -1.930 1.00 75.12 186 LEU A CA 1
ATOM 1476 C C . LEU A 1 186 ? 21.831 -3.178 -3.393 1.00 75.12 186 LEU A C 1
ATOM 1478 O O . LEU A 1 186 ? 22.580 -4.127 -3.613 1.00 75.12 186 LEU A O 1
ATOM 1482 N N . GLU A 1 187 ? 21.248 -2.463 -4.367 1.00 75.56 187 GLU A N 1
ATOM 1483 C CA . GLU A 1 187 ? 21.490 -2.578 -5.816 1.00 75.56 187 GLU A CA 1
ATOM 1484 C C . GLU A 1 187 ? 21.639 -4.030 -6.305 1.00 75.56 187 GLU A C 1
ATOM 1486 O O . GLU A 1 187 ? 22.503 -4.368 -7.116 1.00 75.56 187 GLU A O 1
ATOM 1491 N N . LEU A 1 188 ? 20.776 -4.925 -5.802 1.00 66.25 188 LEU A N 1
ATOM 1492 C CA . LEU A 1 188 ? 20.857 -6.360 -6.096 1.00 66.25 188 LEU A CA 1
ATOM 1493 C C . LEU A 1 188 ? 20.629 -6.681 -7.580 1.00 66.25 188 LEU A C 1
ATOM 1495 O O . LEU A 1 188 ? 20.950 -7.793 -8.003 1.00 66.25 188 LEU A O 1
ATOM 1499 N N . THR A 1 189 ? 20.075 -5.733 -8.345 1.00 66.69 189 THR A N 1
ATOM 1500 C CA . THR A 1 189 ? 19.866 -5.823 -9.791 1.00 66.69 189 THR A CA 1
ATOM 1501 C C . THR A 1 189 ? 20.130 -4.506 -10.506 1.00 66.69 189 THR A C 1
ATOM 1503 O O . THR A 1 189 ? 19.983 -3.435 -9.920 1.00 66.69 189 THR A O 1
ATOM 1506 N N . GLU A 1 190 ? 20.417 -4.583 -11.811 1.00 63.75 190 GLU A N 1
ATOM 1507 C CA . GLU A 1 190 ? 20.470 -3.412 -12.703 1.00 63.75 190 GLU A CA 1
ATOM 1508 C C . GLU A 1 190 ? 19.169 -2.594 -12.665 1.00 63.75 190 GLU A C 1
ATOM 1510 O O . GLU A 1 190 ? 19.207 -1.376 -12.796 1.00 63.75 190 GLU A O 1
ATOM 1515 N N . THR A 1 191 ? 18.020 -3.236 -12.416 1.00 65.44 191 THR A N 1
ATOM 1516 C CA . THR A 1 191 ? 16.719 -2.553 -12.330 1.00 65.44 191 THR A CA 1
ATOM 1517 C C . THR A 1 191 ? 16.545 -1.709 -11.063 1.00 65.44 191 THR A C 1
ATOM 1519 O O . THR A 1 191 ? 15.658 -0.859 -11.023 1.00 65.44 191 THR A O 1
ATOM 1522 N N . HIS A 1 192 ? 17.398 -1.903 -10.051 1.00 67.31 192 HIS A N 1
ATOM 1523 C CA . HIS A 1 192 ? 17.414 -1.120 -8.809 1.00 67.31 192 HIS A CA 1
ATOM 1524 C C . HIS A 1 192 ? 18.529 -0.063 -8.769 1.00 67.31 192 HIS A C 1
ATOM 1526 O O . HIS A 1 192 ? 18.531 0.762 -7.856 1.00 67.31 192 HIS A O 1
ATOM 1532 N N . GLN A 1 193 ? 19.458 -0.053 -9.734 1.00 65.94 193 GLN A N 1
ATOM 1533 C CA . GLN A 1 193 ? 20.580 0.895 -9.738 1.00 65.94 193 GLN A CA 1
ATOM 1534 C C . GLN A 1 193 ? 20.094 2.343 -9.803 1.00 65.94 193 GLN A C 1
ATOM 1536 O O . GLN A 1 193 ? 19.280 2.704 -10.652 1.00 65.94 193 GLN A O 1
ATOM 1541 N N . GLY A 1 194 ? 20.581 3.178 -8.883 1.00 62.81 194 GLY A N 1
ATOM 1542 C CA . GLY A 1 194 ? 20.223 4.599 -8.815 1.00 62.81 194 GLY A CA 1
ATOM 1543 C C . GLY A 1 194 ? 18.779 4.908 -8.388 1.00 62.81 194 GLY A C 1
ATOM 1544 O O . GLY A 1 194 ? 18.481 6.067 -8.103 1.00 62.81 194 GLY A O 1
ATOM 1545 N N . LYS A 1 195 ? 17.896 3.905 -8.251 1.00 70.06 195 LYS A N 1
ATOM 1546 C CA . LYS A 1 195 ? 16.488 4.099 -7.850 1.00 70.06 195 LYS A CA 1
ATOM 1547 C C . LYS A 1 195 ? 16.329 4.625 -6.426 1.00 70.06 195 LYS A C 1
ATOM 1549 O O . LYS A 1 195 ? 15.377 5.340 -6.139 1.00 70.06 195 LYS A O 1
ATOM 1554 N N . ALA A 1 196 ? 17.282 4.341 -5.538 1.00 64.69 196 ALA A N 1
ATOM 1555 C CA . ALA A 1 196 ? 17.271 4.859 -4.168 1.00 64.69 196 ALA A CA 1
ATOM 1556 C C . ALA A 1 196 ? 17.399 6.397 -4.087 1.00 64.69 196 ALA A C 1
ATOM 1558 O O . ALA A 1 196 ? 17.000 6.993 -3.082 1.00 64.69 196 ALA A O 1
ATOM 1559 N N . TYR A 1 197 ? 17.941 7.029 -5.134 1.00 69.69 197 TYR A N 1
ATOM 1560 C CA . TYR A 1 197 ? 18.233 8.464 -5.193 1.00 69.69 197 TYR A CA 1
ATOM 1561 C C . TYR A 1 197 ? 17.323 9.231 -6.161 1.00 69.69 197 TYR A C 1
ATOM 1563 O O . TYR A 1 197 ? 17.488 10.440 -6.311 1.00 69.69 197 TYR A O 1
ATOM 1571 N N . GLU A 1 198 ? 16.386 8.546 -6.819 1.00 68.12 198 GLU A N 1
ATOM 1572 C CA . GLU A 1 198 ? 15.412 9.168 -7.714 1.00 68.12 198 GLU A CA 1
ATOM 1573 C C . GLU A 1 198 ? 14.293 9.849 -6.907 1.00 68.12 198 GLU A C 1
ATOM 1575 O O . GLU A 1 198 ? 13.859 9.350 -5.863 1.00 68.12 198 GLU A O 1
ATOM 1580 N N . ASP A 1 199 ? 13.820 11.000 -7.387 1.00 66.12 199 ASP A N 1
ATOM 1581 C CA . ASP A 1 199 ? 12.682 11.686 -6.782 1.00 66.12 199 ASP A CA 1
ATOM 1582 C C . ASP A 1 199 ? 11.388 10.893 -7.014 1.00 66.12 199 ASP A C 1
ATOM 1584 O O . ASP A 1 199 ? 11.133 10.369 -8.101 1.00 66.12 199 ASP A O 1
ATOM 1588 N N . CYS A 1 200 ? 10.530 10.824 -5.991 1.00 65.31 200 CYS A N 1
ATOM 1589 C CA . CYS A 1 200 ? 9.225 10.182 -6.120 1.00 65.31 200 CYS A CA 1
ATOM 1590 C C . CYS A 1 200 ? 8.360 10.984 -7.101 1.00 65.31 200 CYS A C 1
ATOM 1592 O O . CYS A 1 200 ? 7.974 12.120 -6.812 1.00 65.31 200 CYS A O 1
ATOM 1594 N N . THR A 1 201 ? 8.035 10.387 -8.245 1.00 63.31 201 THR A N 1
ATOM 1595 C CA . THR A 1 201 ? 7.121 10.962 -9.235 1.00 63.31 201 THR A CA 1
ATOM 1596 C C . THR A 1 201 ? 5.768 10.259 -9.180 1.00 63.31 201 THR A C 1
ATOM 1598 O O . THR A 1 201 ? 5.670 9.097 -8.786 1.00 63.31 201 THR A O 1
ATOM 1601 N N . ALA A 1 202 ? 4.701 10.986 -9.516 1.00 63.12 202 ALA A N 1
ATOM 1602 C CA . ALA A 1 202 ? 3.374 10.397 -9.621 1.00 63.12 202 ALA A CA 1
ATOM 1603 C C . ALA A 1 202 ? 3.296 9.513 -10.873 1.00 63.12 202 ALA A C 1
ATOM 1605 O O . ALA A 1 202 ? 3.713 9.923 -11.957 1.00 63.12 202 ALA A O 1
ATOM 1606 N N . ASP A 1 203 ? 2.727 8.320 -10.716 1.00 58.84 203 ASP A N 1
ATOM 1607 C CA . ASP A 1 203 ? 2.505 7.367 -11.809 1.00 58.84 203 ASP A CA 1
ATOM 1608 C C . ASP A 1 203 ? 1.478 7.911 -12.828 1.00 58.84 203 ASP A C 1
ATOM 1610 O O . ASP A 1 203 ? 1.609 7.699 -14.034 1.00 58.84 203 ASP A O 1
ATOM 1614 N N . LEU A 1 204 ? 0.513 8.717 -12.363 1.00 60.62 204 LEU A N 1
ATOM 1615 C CA . LEU A 1 204 ? -0.405 9.478 -13.208 1.00 60.62 204 LEU A CA 1
ATOM 1616 C C . LEU A 1 204 ? 0.200 10.846 -13.580 1.00 60.62 204 LEU A C 1
ATOM 1618 O O . LEU A 1 204 ? 0.087 11.819 -12.837 1.00 60.62 204 LEU A O 1
ATOM 1622 N N . GLN A 1 205 ? 0.836 10.934 -14.750 1.00 68.81 205 GLN A N 1
ATOM 1623 C CA . GLN A 1 205 ? 1.471 12.164 -15.250 1.00 68.81 205 GLN A CA 1
ATOM 1624 C C . GLN A 1 205 ? 0.486 13.088 -15.992 1.00 68.81 205 GLN A C 1
ATOM 1626 O O . GLN A 1 205 ? 0.630 13.337 -17.189 1.00 68.81 205 GLN A O 1
ATOM 1631 N N . VAL A 1 206 ? -0.536 13.585 -15.292 1.00 73.62 206 VAL A N 1
ATOM 1632 C CA . VAL A 1 206 ? -1.525 14.545 -15.826 1.00 73.62 206 VAL A CA 1
ATOM 1633 C C . VAL A 1 206 ? -1.564 15.823 -14.985 1.00 73.62 206 VAL A C 1
ATOM 1635 O O . VAL A 1 206 ? -1.000 15.872 -13.893 1.00 73.62 206 VAL A O 1
ATOM 1638 N N . ASP A 1 207 ? -2.230 16.866 -15.491 1.00 77.69 207 ASP A N 1
ATOM 1639 C CA . ASP A 1 207 ? -2.457 18.095 -14.724 1.00 77.69 207 ASP A CA 1
ATOM 1640 C C . ASP A 1 207 ? -3.179 17.808 -13.398 1.00 77.69 207 ASP A C 1
ATOM 1642 O O . ASP A 1 207 ? -4.058 16.947 -13.335 1.00 77.69 207 ASP A O 1
ATOM 1646 N N . MET A 1 208 ? -2.838 18.561 -12.350 1.00 75.00 208 MET A N 1
ATOM 1647 C CA . MET A 1 208 ? -3.322 18.343 -10.985 1.00 75.00 208 MET A CA 1
ATOM 1648 C C . MET A 1 208 ? -4.852 18.268 -10.893 1.00 75.00 208 MET A C 1
ATOM 1650 O O . MET A 1 208 ? -5.374 17.392 -10.206 1.00 75.00 208 MET A O 1
ATOM 1654 N N . ILE A 1 209 ? -5.581 19.155 -11.582 1.00 77.88 209 ILE A N 1
ATOM 1655 C CA . ILE A 1 209 ? -7.051 19.185 -11.507 1.00 77.88 209 ILE A CA 1
ATOM 1656 C C . ILE A 1 209 ? -7.635 17.967 -12.222 1.00 77.88 209 ILE A C 1
ATOM 1658 O O . ILE A 1 209 ? -8.538 17.306 -11.710 1.00 77.88 209 ILE A O 1
ATOM 1662 N N . THR A 1 210 ? -7.085 17.636 -13.390 1.00 72.81 210 THR A N 1
ATOM 1663 C CA . THR A 1 210 ? -7.531 16.480 -14.175 1.00 72.81 210 THR A CA 1
ATOM 1664 C C . THR A 1 210 ? -7.253 15.176 -13.428 1.00 72.81 210 THR A C 1
ATOM 1666 O O . THR A 1 210 ? -8.124 14.313 -13.350 1.00 72.81 210 THR A O 1
ATOM 1669 N N . GLY A 1 211 ? -6.073 15.055 -12.816 1.00 73.94 211 GLY A N 1
ATOM 1670 C CA . GLY A 1 211 ? -5.698 13.909 -11.992 1.00 73.94 211 GLY A CA 1
ATOM 1671 C C . GLY A 1 211 ? -6.607 13.762 -10.778 1.00 73.94 211 GLY A C 1
ATOM 1672 O O . GLY A 1 211 ? -7.111 12.672 -10.529 1.00 73.94 211 GLY A O 1
ATOM 1673 N N . ALA A 1 212 ? -6.909 14.863 -10.084 1.00 73.38 212 ALA A N 1
ATOM 1674 C CA . ALA A 1 212 ? -7.830 14.850 -8.951 1.00 73.38 212 ALA A CA 1
ATOM 1675 C C . ALA A 1 212 ? -9.235 14.357 -9.340 1.00 73.38 212 ALA A C 1
ATOM 1677 O O . ALA A 1 212 ? -9.832 13.577 -8.602 1.00 73.38 212 ALA A O 1
ATOM 1678 N N . ILE A 1 213 ? -9.756 14.767 -10.503 1.00 78.69 213 ILE A N 1
ATOM 1679 C CA . ILE A 1 213 ? -11.062 14.304 -11.000 1.00 78.69 213 ILE A CA 1
ATOM 1680 C C . ILE A 1 213 ? -11.021 12.808 -11.331 1.00 78.69 213 ILE A C 1
ATOM 1682 O O . ILE A 1 213 ? -11.931 12.078 -10.941 1.00 78.69 213 ILE A O 1
ATOM 1686 N N . ILE A 1 214 ? -9.976 12.343 -12.024 1.00 76.25 214 ILE A N 1
ATOM 1687 C CA . ILE A 1 214 ? -9.821 10.927 -12.384 1.00 76.25 214 ILE A CA 1
ATOM 1688 C C . ILE A 1 214 ? -9.770 10.061 -11.123 1.00 76.25 214 ILE A C 1
ATOM 1690 O O . ILE A 1 214 ? -10.539 9.110 -11.018 1.00 76.25 214 ILE A O 1
ATOM 1694 N N . GLU A 1 215 ? -8.928 10.418 -10.153 1.00 74.81 215 GLU A N 1
ATOM 1695 C CA . GLU A 1 215 ? -8.795 9.690 -8.886 1.00 74.81 215 GLU A CA 1
ATOM 1696 C C . GLU A 1 215 ? -10.095 9.710 -8.072 1.00 74.81 215 GLU A C 1
ATOM 1698 O O . GLU A 1 215 ? -10.489 8.687 -7.510 1.00 74.81 215 GLU A O 1
ATOM 1703 N N . ALA A 1 216 ? -10.812 10.840 -8.045 1.00 74.06 216 ALA A N 1
ATOM 1704 C CA . ALA A 1 216 ? -12.096 10.942 -7.355 1.00 74.06 216 ALA A CA 1
ATOM 1705 C C . ALA A 1 216 ? -13.161 10.026 -7.979 1.00 74.06 216 ALA A C 1
ATOM 1707 O O . ALA A 1 216 ? -13.852 9.303 -7.260 1.00 74.06 216 ALA A O 1
ATOM 1708 N N . VAL A 1 217 ? -13.278 10.019 -9.312 1.00 78.94 217 VAL A N 1
ATOM 1709 C CA . VAL A 1 217 ? -14.225 9.154 -10.033 1.00 78.94 217 VAL A CA 1
ATOM 1710 C C . VAL A 1 217 ? -13.847 7.684 -9.865 1.00 78.94 217 VAL A C 1
ATOM 1712 O O . VAL A 1 217 ? -14.706 6.867 -9.543 1.00 78.94 217 VAL A O 1
ATOM 1715 N N . ALA A 1 218 ? -12.568 7.354 -10.028 1.00 74.12 218 ALA A N 1
ATOM 1716 C CA . ALA A 1 218 ? -12.040 6.004 -9.878 1.00 74.12 218 ALA A CA 1
ATOM 1717 C C . ALA A 1 218 ? -12.283 5.454 -8.463 1.00 74.12 218 ALA A C 1
ATOM 1719 O O . ALA A 1 218 ? -12.856 4.378 -8.296 1.00 74.12 218 ALA A O 1
ATOM 1720 N N . THR A 1 219 ? -11.940 6.233 -7.434 1.00 72.88 219 THR A N 1
ATOM 1721 C CA . THR A 1 219 ? -12.164 5.865 -6.028 1.00 72.88 219 THR A CA 1
ATOM 1722 C C . THR A 1 219 ? -13.652 5.691 -5.730 1.00 72.88 219 THR A C 1
ATOM 1724 O O . THR A 1 219 ? -14.036 4.724 -5.074 1.00 72.88 219 THR A O 1
ATOM 1727 N N . CYS A 1 220 ? -14.503 6.585 -6.243 1.00 76.50 220 CYS A N 1
ATOM 1728 C CA . CYS A 1 220 ? -15.953 6.489 -6.082 1.00 76.50 220 CYS A CA 1
ATOM 1729 C C . CYS A 1 220 ? -16.509 5.201 -6.709 1.00 76.50 220 CYS A C 1
ATOM 1731 O O . CYS A 1 220 ? -17.232 4.458 -6.047 1.00 76.50 220 CYS A O 1
ATOM 1733 N N . LEU A 1 221 ? -16.127 4.891 -7.953 1.00 76.44 221 LEU A N 1
ATOM 1734 C CA . LEU A 1 221 ? -16.563 3.679 -8.651 1.00 76.44 221 LEU A CA 1
ATOM 1735 C C . LEU A 1 221 ? -16.089 2.409 -7.945 1.00 76.44 221 LEU A C 1
ATOM 1737 O O . LEU A 1 221 ? -16.905 1.520 -7.705 1.00 76.44 221 LEU A O 1
ATOM 1741 N N . CYS A 1 222 ? -14.810 2.340 -7.563 1.00 74.50 222 CYS A N 1
ATOM 1742 C CA . CYS A 1 222 ? -14.295 1.237 -6.757 1.00 74.50 222 CYS A CA 1
ATOM 1743 C C . CYS A 1 222 ? -15.113 1.071 -5.482 1.00 74.50 222 CYS A C 1
ATOM 1745 O O . CYS A 1 222 ? -15.577 -0.027 -5.202 1.00 74.50 222 CYS A O 1
ATOM 1747 N N . ARG A 1 223 ? -15.377 2.158 -4.748 1.00 74.44 223 ARG A N 1
ATOM 1748 C CA . ARG A 1 223 ? -16.100 2.067 -3.480 1.00 74.44 223 ARG A CA 1
ATOM 1749 C C . ARG A 1 223 ? -17.546 1.606 -3.647 1.00 74.44 223 ARG A C 1
ATOM 1751 O O . ARG A 1 223 ? -18.012 0.803 -2.841 1.00 74.44 223 ARG A O 1
ATOM 1758 N N . LEU A 1 224 ? -18.242 2.078 -4.682 1.00 78.62 224 LEU A N 1
ATOM 1759 C CA . LEU A 1 224 ? -19.600 1.634 -5.009 1.00 78.62 224 LEU A CA 1
ATOM 1760 C C . LEU A 1 224 ? -19.634 0.140 -5.352 1.00 78.62 224 LEU A C 1
ATOM 1762 O O . LEU A 1 224 ? -20.492 -0.590 -4.852 1.00 78.62 224 LEU A O 1
ATOM 1766 N N . VAL A 1 225 ? -18.681 -0.331 -6.158 1.00 75.62 225 VAL A N 1
ATOM 1767 C CA . VAL A 1 225 ? -18.572 -1.749 -6.520 1.00 75.62 225 VAL A CA 1
ATOM 1768 C C . VAL A 1 225 ? -18.241 -2.601 -5.294 1.00 75.62 225 VAL A C 1
ATOM 1770 O O . VAL A 1 225 ? -18.941 -3.578 -5.042 1.00 75.62 225 VAL A O 1
ATOM 1773 N N . SER A 1 226 ? -17.273 -2.205 -4.464 1.00 71.12 226 SER A N 1
ATOM 1774 C CA . SER A 1 226 ? -16.935 -2.956 -3.250 1.00 71.12 226 SER A CA 1
ATOM 1775 C C . SER A 1 226 ? -18.108 -3.021 -2.265 1.00 71.12 226 SER A C 1
ATOM 1777 O O . SER A 1 226 ? -18.350 -4.071 -1.675 1.00 71.12 226 SER A O 1
ATOM 1779 N N . ARG A 1 227 ? -18.878 -1.932 -2.094 1.00 73.50 227 ARG A N 1
ATOM 1780 C CA . ARG A 1 227 ? -20.073 -1.931 -1.226 1.00 73.50 227 ARG A CA 1
ATOM 1781 C C . ARG A 1 227 ? -21.167 -2.853 -1.753 1.00 73.50 227 ARG A C 1
ATOM 1783 O O . ARG A 1 227 ? -21.642 -3.706 -1.013 1.00 73.50 227 ARG A O 1
ATOM 1790 N N . THR A 1 228 ? -21.523 -2.726 -3.029 1.00 75.06 228 THR A N 1
ATOM 1791 C CA . THR A 1 228 ? -22.560 -3.574 -3.645 1.00 75.06 228 THR A CA 1
ATOM 1792 C C . THR A 1 228 ? -22.179 -5.057 -3.608 1.00 75.06 228 THR A C 1
ATOM 1794 O O . THR A 1 228 ? -23.006 -5.913 -3.292 1.00 75.06 228 THR A O 1
ATOM 1797 N N . LEU A 1 229 ? -20.905 -5.377 -3.844 1.00 70.50 229 LEU A N 1
ATOM 1798 C CA . LEU A 1 229 ? -20.378 -6.736 -3.730 1.00 70.50 229 LEU A CA 1
ATOM 1799 C C . LEU A 1 229 ? -20.337 -7.244 -2.280 1.00 70.50 229 LEU A C 1
ATOM 1801 O O . LEU A 1 229 ? -20.560 -8.437 -2.056 1.00 70.50 229 LEU A O 1
ATOM 1805 N N . SER A 1 230 ? -20.064 -6.377 -1.301 1.00 67.94 230 SER A N 1
ATOM 1806 C CA . SER A 1 230 ? -20.094 -6.725 0.127 1.00 67.94 230 SER A CA 1
ATOM 1807 C C . SER A 1 230 ? -21.508 -7.054 0.606 1.00 67.94 230 SER A C 1
ATOM 1809 O O . SER A 1 230 ? -21.676 -7.969 1.405 1.00 67.94 230 SER A O 1
ATOM 1811 N N . GLU A 1 231 ? -22.523 -6.347 0.110 1.00 73.44 231 GLU A N 1
ATOM 1812 C CA . GLU A 1 231 ? -23.928 -6.592 0.465 1.00 73.44 231 GLU A CA 1
ATOM 1813 C C . GLU A 1 231 ? -24.488 -7.882 -0.155 1.00 73.44 231 GLU A C 1
ATOM 1815 O O . GLU A 1 231 ? -25.469 -8.435 0.334 1.00 73.44 231 GLU A O 1
ATOM 1820 N N . THR A 1 232 ? -23.858 -8.397 -1.215 1.00 66.62 232 THR A N 1
ATOM 1821 C CA . THR A 1 232 ? -24.358 -9.561 -1.968 1.00 66.62 232 THR A CA 1
ATOM 1822 C C . THR A 1 232 ? -23.886 -10.916 -1.388 1.00 66.62 232 THR A C 1
ATOM 1824 O O . THR A 1 232 ? -24.245 -11.961 -1.924 1.00 66.62 232 THR A O 1
ATOM 1827 N N . GLU A 1 233 ? -23.072 -10.939 -0.317 1.00 59.41 233 GLU A N 1
ATOM 1828 C CA . GLU A 1 233 ? -22.497 -12.148 0.331 1.00 59.41 233 GLU A CA 1
ATOM 1829 C C . GLU A 1 233 ? -21.946 -13.225 -0.638 1.00 59.41 233 GLU A C 1
ATOM 1831 O O . GLU A 1 233 ? -21.915 -14.428 -0.359 1.00 59.41 233 GLU A O 1
ATOM 1836 N N . ALA A 1 234 ? -21.473 -12.829 -1.821 1.00 56.78 234 ALA A N 1
ATOM 1837 C CA . ALA A 1 234 ? -20.941 -13.792 -2.771 1.00 56.78 234 ALA A CA 1
ATOM 1838 C C . ALA A 1 234 ? -19.585 -14.319 -2.274 1.00 56.78 234 ALA A C 1
ATOM 1840 O O . ALA A 1 234 ? -18.659 -13.549 -2.033 1.00 56.78 234 ALA A O 1
ATOM 1841 N N . ARG A 1 235 ? -19.403 -15.646 -2.242 1.00 56.53 235 ARG A N 1
ATOM 1842 C CA . ARG A 1 235 ? -18.105 -16.305 -1.955 1.00 56.53 235 ARG A CA 1
ATOM 1843 C C . ARG A 1 235 ? -16.954 -15.843 -2.866 1.00 56.53 235 ARG A C 1
ATOM 1845 O O . ARG A 1 235 ? -15.794 -16.084 -2.553 1.00 56.53 235 ARG A O 1
ATOM 1852 N N . LEU A 1 236 ? -17.284 -15.224 -4.002 1.00 62.62 236 LEU A N 1
ATOM 1853 C CA . LEU A 1 236 ? -16.353 -14.670 -4.988 1.00 62.62 236 LEU A CA 1
ATOM 1854 C C . LEU A 1 236 ? -16.272 -13.135 -4.965 1.00 62.62 236 LEU A C 1
ATOM 1856 O O . LEU A 1 236 ? -15.518 -12.578 -5.757 1.00 62.62 236 LEU A O 1
ATOM 1860 N N . SER A 1 237 ? -17.016 -12.459 -4.083 1.00 65.19 237 SER A N 1
ATOM 1861 C CA . SER A 1 237 ? -17.075 -10.993 -3.955 1.00 65.19 237 SER A CA 1
ATOM 1862 C C . SER A 1 237 ? -15.673 -10.379 -3.914 1.00 65.19 237 SER A C 1
ATOM 1864 O O . SER A 1 237 ? -15.337 -9.516 -4.718 1.00 65.19 237 SER A O 1
ATOM 1866 N N . THR A 1 238 ? -14.796 -10.967 -3.105 1.00 66.31 238 THR A N 1
ATOM 1867 C CA . THR A 1 238 ? -13.390 -10.588 -2.969 1.00 66.31 238 THR A CA 1
ATOM 1868 C C . THR A 1 238 ? -12.575 -10.698 -4.261 1.00 66.31 238 THR A C 1
ATOM 1870 O O . THR A 1 238 ? -11.741 -9.846 -4.552 1.00 66.31 238 THR A O 1
ATOM 1873 N N . VAL A 1 239 ? -12.801 -11.748 -5.055 1.00 70.00 239 VAL A N 1
ATOM 1874 C CA . VAL A 1 239 ? -12.069 -11.974 -6.312 1.00 70.00 239 VAL A CA 1
ATOM 1875 C C . VAL A 1 239 ? -12.564 -11.019 -7.396 1.00 70.00 239 VAL A C 1
ATOM 1877 O O . VAL A 1 239 ? -11.764 -10.515 -8.181 1.00 70.00 239 VAL A O 1
ATOM 1880 N N . PHE A 1 240 ? -13.870 -10.744 -7.430 1.00 70.81 240 PHE A N 1
ATOM 1881 C CA . PHE A 1 240 ? -14.453 -9.772 -8.352 1.00 70.81 240 PHE A CA 1
ATOM 1882 C C . PHE A 1 240 ? -14.046 -8.337 -8.019 1.00 70.81 240 PHE A C 1
ATOM 1884 O O . PHE A 1 240 ? -13.732 -7.583 -8.936 1.00 70.81 240 PHE A O 1
ATOM 1891 N N . ASP A 1 241 ? -13.976 -7.981 -6.737 1.00 68.56 241 ASP A N 1
ATOM 1892 C CA . ASP A 1 241 ? -13.496 -6.674 -6.282 1.00 68.56 241 ASP A CA 1
ATOM 1893 C C . ASP A 1 241 ? -12.011 -6.474 -6.634 1.00 68.56 241 ASP A C 1
ATOM 1895 O O . ASP A 1 241 ? -11.636 -5.487 -7.269 1.00 68.56 241 ASP A O 1
ATOM 1899 N N . ALA A 1 242 ? -11.177 -7.487 -6.365 1.00 69.38 242 ALA A N 1
ATOM 1900 C CA . ALA A 1 242 ? -9.776 -7.521 -6.784 1.00 69.38 242 ALA A CA 1
ATOM 1901 C C . ALA A 1 242 ? -9.613 -7.397 -8.310 1.00 69.38 242 ALA A C 1
ATOM 1903 O O . ALA A 1 242 ? -8.747 -6.661 -8.796 1.00 69.38 242 ALA A O 1
ATOM 1904 N N . PHE A 1 243 ? -10.453 -8.092 -9.083 1.00 75.25 243 PHE A N 1
ATOM 1905 C CA . PHE A 1 243 ? -10.452 -8.013 -10.542 1.00 75.25 243 PHE A CA 1
ATOM 1906 C C . PHE A 1 243 ? -10.850 -6.619 -11.034 1.00 75.25 243 PHE A C 1
ATOM 1908 O O . PHE A 1 243 ? -10.155 -6.061 -11.881 1.00 75.25 243 PHE A O 1
ATOM 1915 N N . PHE A 1 244 ? -11.923 -6.036 -10.494 1.00 73.25 244 PHE A N 1
ATOM 1916 C CA . PHE A 1 244 ? -12.406 -4.715 -10.890 1.00 73.25 244 PHE A CA 1
ATOM 1917 C C . PHE A 1 244 ? -11.399 -3.615 -10.536 1.00 73.25 244 PHE A C 1
ATOM 1919 O O . PHE A 1 244 ? -11.056 -2.802 -11.395 1.00 73.25 244 PHE A O 1
ATOM 1926 N N . GLY A 1 245 ? -10.847 -3.642 -9.318 1.00 64.00 245 GLY A N 1
ATOM 1927 C CA . GLY A 1 245 ? -9.794 -2.718 -8.898 1.00 64.00 245 GLY A CA 1
ATOM 1928 C C . GLY A 1 245 ? -8.549 -2.822 -9.781 1.00 64.00 245 GLY A C 1
ATOM 1929 O O . GLY A 1 245 ? -8.037 -1.812 -10.262 1.00 64.00 245 GLY A O 1
ATOM 1930 N N . THR A 1 246 ? -8.108 -4.045 -10.094 1.00 69.88 246 THR A N 1
ATOM 1931 C CA . THR A 1 246 ? -6.964 -4.264 -10.995 1.00 69.88 246 THR A CA 1
ATOM 1932 C C . THR A 1 246 ? -7.266 -3.779 -12.415 1.00 69.88 246 THR A C 1
ATOM 1934 O O . THR A 1 246 ? -6.440 -3.098 -13.024 1.00 69.88 246 THR A O 1
ATOM 1937 N N . ALA A 1 247 ? -8.452 -4.088 -12.945 1.00 71.62 247 ALA A N 1
ATOM 1938 C CA . ALA A 1 247 ? -8.870 -3.670 -14.278 1.00 71.62 247 ALA A CA 1
ATOM 1939 C C . ALA A 1 247 ? -8.915 -2.142 -14.397 1.00 71.62 247 ALA A C 1
ATOM 1941 O O . ALA A 1 247 ? -8.416 -1.598 -15.378 1.00 71.62 247 ALA A O 1
ATOM 1942 N N . MET A 1 248 ? -9.440 -1.442 -13.390 1.00 68.12 248 MET A N 1
ATOM 1943 C CA . MET A 1 248 ? -9.520 0.017 -13.390 1.00 68.12 248 MET A CA 1
ATOM 1944 C C . MET A 1 248 ? -8.133 0.671 -13.427 1.00 68.12 248 MET A C 1
ATOM 1946 O O . MET A 1 248 ? -7.900 1.574 -14.229 1.00 68.12 248 MET A O 1
ATOM 1950 N N . VAL A 1 249 ? -7.186 0.180 -12.623 1.00 67.88 249 VAL A N 1
ATOM 1951 C CA . VAL A 1 249 ? -5.815 0.718 -12.576 1.00 67.88 249 VAL A CA 1
ATOM 1952 C C . VAL A 1 249 ? -5.076 0.453 -13.896 1.00 67.88 249 VAL A C 1
ATOM 1954 O O . VAL A 1 249 ? -4.399 1.329 -14.436 1.00 67.88 249 VAL A O 1
ATOM 1957 N N . VAL A 1 250 ? -5.251 -0.741 -14.470 1.00 70.56 250 VAL A N 1
ATOM 1958 C CA . VAL A 1 250 ? -4.674 -1.117 -15.772 1.00 70.56 250 VAL A CA 1
ATOM 1959 C C . VAL A 1 250 ? -5.256 -0.283 -16.911 1.00 70.56 250 VAL A C 1
ATOM 1961 O O . VAL A 1 250 ? -4.515 0.169 -17.792 1.00 70.56 250 VAL A O 1
ATOM 1964 N N . LEU A 1 251 ? -6.570 -0.056 -16.895 1.00 68.75 251 LEU A N 1
ATOM 1965 C CA . LEU A 1 251 ? -7.240 0.819 -17.847 1.00 68.75 251 LEU A CA 1
ATOM 1966 C C . LEU A 1 251 ? -6.712 2.245 -17.710 1.00 68.75 251 LEU A C 1
ATOM 1968 O O . LEU A 1 251 ? -6.310 2.813 -18.719 1.00 68.75 251 LEU A O 1
ATOM 1972 N N . GLY A 1 252 ? -6.613 2.785 -16.493 1.00 64.31 252 GLY A N 1
ATOM 1973 C CA . GLY A 1 252 ? -6.034 4.106 -16.232 1.00 64.31 252 GLY A CA 1
ATOM 1974 C C . GLY A 1 252 ? -4.646 4.266 -16.857 1.00 64.31 252 GLY A C 1
ATOM 1975 O O . GLY A 1 252 ? -4.435 5.173 -17.664 1.00 64.31 252 GLY A O 1
ATOM 1976 N N . LYS A 1 253 ? -3.731 3.317 -16.605 1.00 63.47 253 LYS A N 1
ATOM 1977 C CA . LYS A 1 253 ? -2.401 3.300 -17.243 1.00 63.47 253 LYS A CA 1
ATOM 1978 C C . LYS A 1 253 ? -2.481 3.252 -18.767 1.00 63.47 253 LYS A C 1
ATOM 1980 O O . LYS A 1 253 ? -1.774 3.989 -19.450 1.00 63.47 253 LYS A O 1
ATOM 1985 N N . THR A 1 254 ? -3.347 2.406 -19.316 1.00 62.94 254 THR A N 1
ATOM 1986 C CA . THR A 1 254 ? -3.478 2.233 -20.770 1.00 62.94 254 THR A CA 1
ATOM 1987 C C . THR A 1 254 ? -4.047 3.483 -21.444 1.00 62.94 254 THR A C 1
ATOM 1989 O O . THR A 1 254 ? -3.536 3.895 -22.488 1.00 62.94 254 THR A O 1
ATOM 1992 N N . TYR A 1 255 ? -5.052 4.124 -20.842 1.00 59.66 255 TYR A N 1
ATOM 1993 C CA . TYR A 1 255 ? -5.642 5.365 -21.342 1.00 59.66 255 TYR A CA 1
ATOM 1994 C C . TYR A 1 255 ? -4.626 6.503 -21.319 1.00 59.66 255 TYR A C 1
ATOM 1996 O O . TYR A 1 255 ? -4.458 7.180 -22.328 1.00 59.66 255 TYR A O 1
ATOM 2004 N N . VAL A 1 256 ? -3.879 6.660 -20.226 1.00 55.94 256 VAL A N 1
ATOM 2005 C CA . VAL A 1 256 ? -2.840 7.693 -20.100 1.00 55.94 256 VAL A CA 1
ATOM 2006 C C . VAL A 1 256 ? -1.737 7.483 -21.136 1.00 55.94 256 VAL A C 1
ATOM 2008 O O . VAL A 1 256 ? -1.393 8.411 -21.864 1.00 55.94 256 VAL A O 1
ATOM 2011 N N . ILE A 1 257 ? -1.243 6.252 -21.293 1.00 53.31 257 ILE A N 1
ATOM 2012 C CA . ILE A 1 257 ? -0.247 5.909 -22.320 1.00 53.31 257 ILE A CA 1
ATOM 2013 C C . ILE A 1 257 ? -0.778 6.200 -23.733 1.00 53.31 257 ILE A C 1
ATOM 2015 O O . ILE A 1 257 ? -0.038 6.712 -24.573 1.00 53.31 257 ILE A O 1
ATOM 2019 N N . THR A 1 258 ? -2.045 5.886 -24.009 1.00 51.50 258 THR A N 1
ATOM 2020 C CA . THR A 1 258 ? -2.668 6.110 -25.324 1.00 51.50 258 THR A CA 1
ATOM 2021 C C . THR A 1 258 ? -2.869 7.598 -25.610 1.00 51.50 258 THR A C 1
ATOM 2023 O O . THR A 1 258 ? -2.571 8.044 -26.715 1.00 51.50 258 THR A O 1
ATOM 2026 N N . VAL A 1 259 ? -3.287 8.389 -24.620 1.00 53.28 259 VAL A N 1
ATOM 2027 C CA . VAL A 1 259 ? -3.456 9.845 -24.749 1.00 53.28 259 VAL A CA 1
ATOM 2028 C C . VAL A 1 259 ? -2.103 10.541 -24.907 1.00 53.28 259 VAL A C 1
ATOM 2030 O O . VAL A 1 259 ? -1.954 11.363 -25.806 1.00 53.28 259 VAL A O 1
ATOM 2033 N N . ILE A 1 260 ? -1.085 10.168 -24.123 1.00 48.22 260 ILE A N 1
ATOM 2034 C CA . ILE A 1 260 ? 0.277 10.715 -24.261 1.00 48.22 260 ILE A CA 1
ATOM 2035 C C . ILE A 1 260 ? 0.872 10.360 -25.632 1.00 48.22 260 ILE A C 1
ATOM 2037 O O . ILE A 1 260 ? 1.464 11.218 -26.288 1.00 48.22 260 ILE A O 1
ATOM 2041 N N . ARG A 1 261 ? 0.684 9.123 -26.115 1.00 41.88 261 ARG A N 1
ATOM 2042 C CA . ARG A 1 261 ? 1.105 8.738 -27.475 1.00 41.88 261 ARG A CA 1
ATOM 2043 C C . ARG A 1 261 ? 0.324 9.483 -28.558 1.00 41.88 261 ARG A 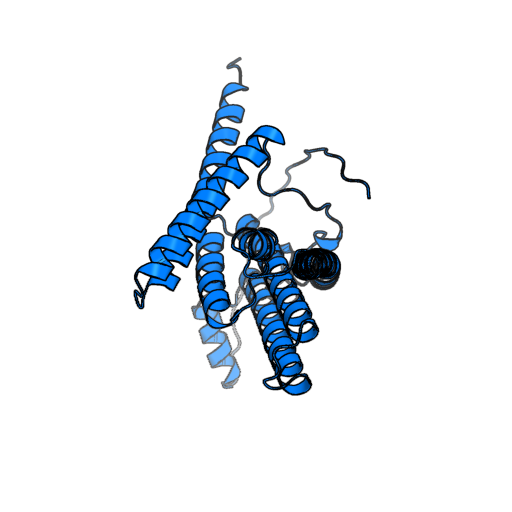C 1
ATOM 2045 O O . ARG A 1 261 ? 0.938 9.906 -29.532 1.00 41.88 261 ARG A O 1
ATOM 2052 N N . GLY A 1 262 ? -0.974 9.714 -28.363 1.00 37.34 262 GLY A N 1
ATOM 2053 C CA . GLY A 1 262 ? -1.802 10.528 -29.257 1.00 37.34 262 GLY A CA 1
ATOM 2054 C C . GLY A 1 262 ? -1.345 11.989 -29.328 1.00 37.34 262 GLY A C 1
ATOM 2055 O O . GLY A 1 262 ? -1.226 12.543 -30.420 1.00 37.34 262 GLY A O 1
ATOM 2056 N N . PHE A 1 263 ? -0.980 12.594 -28.193 1.00 42.34 263 PHE A N 1
ATOM 2057 C CA . PHE A 1 263 ? -0.405 13.943 -28.158 1.00 42.34 263 PHE A CA 1
ATOM 2058 C C . PHE A 1 263 ? 0.990 13.997 -28.795 1.00 42.34 263 PHE A C 1
ATOM 2060 O O . PHE A 1 263 ? 1.266 14.913 -29.570 1.00 42.34 263 PHE A O 1
ATOM 2067 N N . SER A 1 264 ? 1.843 12.991 -28.566 1.00 36.25 264 SER A N 1
ATOM 2068 C CA . SER A 1 264 ? 3.174 12.913 -29.187 1.00 36.25 264 SER A CA 1
ATOM 2069 C C . SER A 1 264 ? 3.122 12.795 -30.715 1.00 36.25 264 SER A C 1
ATOM 2071 O O . SER A 1 264 ? 4.068 13.209 -31.380 1.00 36.25 264 SER A O 1
ATOM 2073 N N . GLN A 1 265 ? 2.042 12.249 -31.279 1.00 39.88 265 GLN A N 1
ATOM 2074 C CA . GLN A 1 265 ? 1.862 12.116 -32.727 1.00 39.88 265 GLN A CA 1
ATOM 2075 C C . GLN A 1 265 ? 1.264 13.380 -33.370 1.00 39.88 265 GLN A C 1
ATOM 2077 O O . GLN A 1 265 ? 1.460 13.613 -34.557 1.00 39.88 265 GLN A O 1
ATOM 2082 N N . SER A 1 266 ? 0.612 14.241 -32.580 1.00 41.56 266 SER A N 1
ATOM 2083 C CA . SER A 1 266 ? 0.075 15.539 -33.026 1.00 41.56 266 SER A CA 1
ATOM 2084 C C . SER A 1 266 ? 1.104 16.684 -33.072 1.00 41.56 266 SER A C 1
ATOM 2086 O O . SER A 1 266 ? 0.781 17.777 -33.528 1.00 41.56 266 SER A O 1
ATOM 2088 N N . GLN A 1 267 ? 2.340 1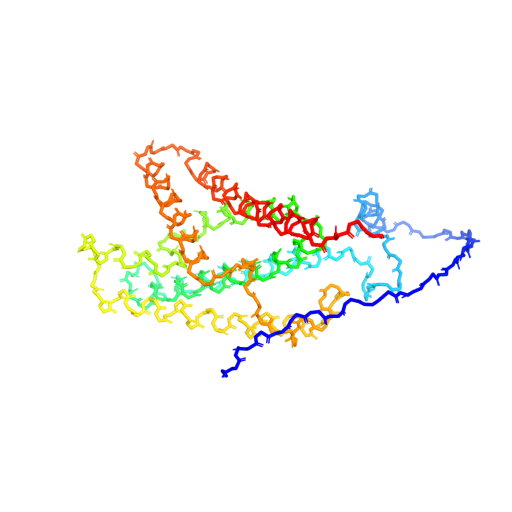6.453 -32.607 1.00 39.38 267 GLN A N 1
ATOM 2089 C CA . GLN A 1 267 ? 3.431 17.444 -32.577 1.00 39.38 267 GLN A CA 1
ATOM 2090 C C . GLN A 1 267 ? 4.581 17.138 -33.555 1.00 39.38 267 GLN A C 1
ATOM 2092 O O . GLN A 1 267 ? 5.625 17.781 -33.486 1.00 39.38 267 GLN A O 1
ATOM 2097 N N . ILE A 1 268 ? 4.408 16.194 -34.489 1.00 39.00 268 ILE A N 1
ATOM 2098 C CA . ILE A 1 268 ? 5.325 16.035 -35.628 1.00 39.00 268 ILE A CA 1
ATOM 2099 C C . ILE A 1 268 ? 4.672 16.718 -36.838 1.00 39.00 268 ILE A C 1
ATOM 2101 O O . ILE A 1 268 ? 3.856 16.088 -37.513 1.00 39.00 268 ILE A O 1
ATOM 2105 N N . PRO A 1 269 ? 4.967 18.000 -37.131 1.00 34.72 269 PRO A N 1
ATOM 2106 C CA . PRO A 1 269 ? 4.665 18.529 -38.448 1.00 34.72 269 PRO A CA 1
ATOM 2107 C C . PRO A 1 269 ? 5.469 17.715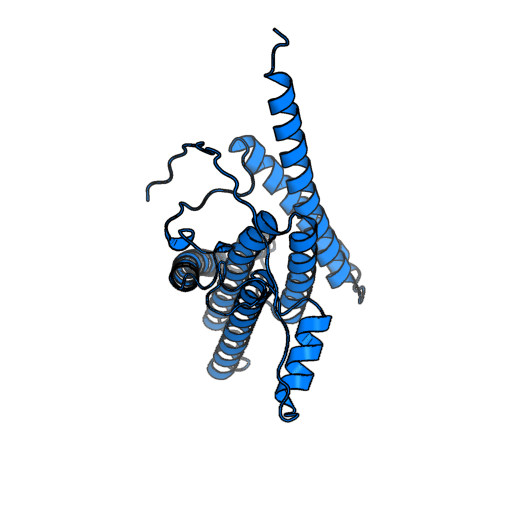 -39.465 1.00 34.72 269 PRO A C 1
ATOM 2109 O O . PRO A 1 269 ? 6.689 17.594 -39.354 1.00 34.72 269 PRO A O 1
ATOM 2112 N N . HIS A 1 270 ? 4.773 17.131 -40.439 1.00 38.94 270 HIS A N 1
ATOM 2113 C CA . HIS A 1 270 ? 5.400 16.679 -41.671 1.00 38.94 270 HIS A CA 1
ATOM 2114 C C . HIS A 1 270 ? 6.060 17.896 -42.329 1.00 38.94 270 HIS A C 1
ATOM 2116 O O . HIS A 1 270 ? 5.366 18.747 -42.886 1.00 38.94 270 HIS A O 1
ATOM 2122 N N . VAL A 1 271 ? 7.385 17.975 -42.228 1.00 37.62 271 VAL A N 1
ATOM 2123 C CA . VAL A 1 271 ? 8.252 18.790 -43.083 1.00 37.62 271 VAL A CA 1
ATOM 2124 C C . VAL A 1 271 ? 9.322 17.870 -43.639 1.00 37.62 271 VAL A C 1
ATOM 2126 O O . VAL A 1 271 ? 9.927 17.134 -42.826 1.00 37.62 271 VAL A O 1
#